Protein AF-A0AAN8X8M9-F1 (afdb_monomer)

InterPro domains:
  IPR016156 FAD/NAD-linked reductase, dimerisation domain superfamily [G3DSA:3.30.390.30] (138-219)
  IPR023753 FAD/NAD(P)-binding domain [PF07992] (21-111)
  IPR036188 FAD/NAD(P)-binding domain superfamily [G3DSA:3.50.50.60] (11-124)
  IPR036188 FAD/NAD(P)-binding domain superfamily [SSF51905] (27-122)
  IPR050260 FAD-dependent oxidoreductase [PTHR43429] (17-228)

Sequence (228 aa):
MLTIPRYFFWETTDTRGKDVQGEWPVYIELTNGKVYGSNFIVSATGVTPNTSNLLAGNNFAIASDGGLLVNDRLETTELDVYAAGDVCTPNWELSKHWFQMRLWTQARQMGSYAAKCMWASLSREEIYMDFCFELFCHATKFFGKKVILLGLFNGQGLDGKYEVLLRYAEGFEYIKCVMVDGRMQGALMIGETDLEETFENLILNQMDLSQFGEELLNPDIDIEDYFD

Structure (mmCIF, N/CA/C/O backbone):
data_AF-A0AAN8X8M9-F1
#
_entry.id   AF-A0AAN8X8M9-F1
#
loop_
_atom_site.group_PDB
_atom_site.id
_atom_site.type_symbol
_atom_site.label_atom_id
_atom_site.label_alt_id
_atom_site.label_comp_id
_atom_site.label_asym_id
_atom_site.label_entity_id
_atom_site.label_seq_id
_atom_site.pdbx_PDB_ins_code
_atom_site.Cartn_x
_atom_site.Cartn_y
_atom_site.Cartn_z
_atom_site.occupancy
_atom_site.B_iso_or_equiv
_atom_site.auth_seq_id
_atom_site.auth_comp_id
_atom_site.auth_asym_id
_atom_site.auth_atom_id
_atom_site.pdbx_PDB_model_num
ATOM 1 N N . MET A 1 1 ? -21.001 -10.979 1.029 1.00 25.38 1 MET A N 1
ATOM 2 C CA . MET A 1 1 ? -19.887 -10.667 0.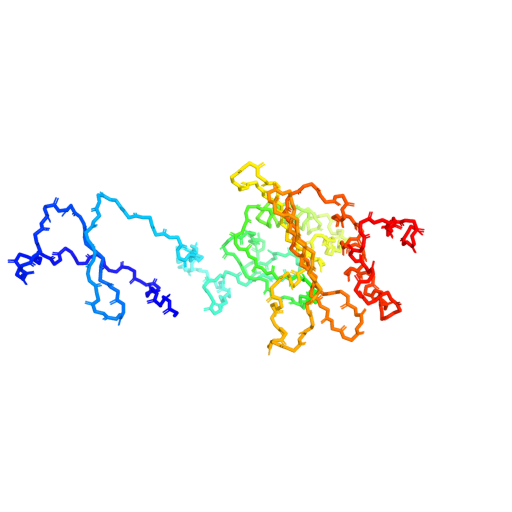114 1.00 25.38 1 MET A CA 1
ATOM 3 C C . MET A 1 1 ? -20.511 -10.295 -1.225 1.00 25.38 1 MET A C 1
ATOM 5 O O . MET A 1 1 ? -21.152 -11.143 -1.832 1.00 25.38 1 MET A O 1
ATOM 9 N N . LEU A 1 2 ? -20.479 -9.013 -1.604 1.00 25.38 2 LEU A N 1
ATOM 10 C CA . LEU A 1 2 ? -20.901 -8.571 -2.937 1.00 25.38 2 LEU A CA 1
ATOM 11 C C . LEU A 1 2 ? -19.805 -9.005 -3.911 1.00 25.38 2 LEU A C 1
ATOM 13 O O . LEU A 1 2 ? -18.787 -8.333 -4.044 1.00 25.38 2 LEU A O 1
ATOM 17 N N . THR A 1 3 ? -19.976 -10.163 -4.537 1.00 25.64 3 THR A N 1
ATOM 18 C CA . THR A 1 3 ? -19.114 -10.568 -5.645 1.00 25.64 3 THR A CA 1
ATOM 19 C C . THR A 1 3 ? -19.650 -9.878 -6.886 1.00 25.64 3 THR A C 1
ATOM 21 O O . THR A 1 3 ? -20.567 -10.375 -7.531 1.00 25.64 3 THR A O 1
ATOM 24 N N . ILE A 1 4 ? -19.134 -8.687 -7.173 1.00 37.53 4 ILE A N 1
ATOM 25 C CA . ILE A 1 4 ? -19.367 -8.036 -8.458 1.00 37.53 4 ILE A CA 1
ATOM 26 C C . ILE A 1 4 ? -18.345 -8.646 -9.430 1.00 37.53 4 ILE A C 1
ATOM 28 O O . ILE A 1 4 ? -17.144 -8.557 -9.158 1.00 37.53 4 ILE A O 1
ATOM 32 N N . PRO A 1 5 ? -18.768 -9.336 -10.504 1.00 33.59 5 PRO A N 1
ATOM 33 C CA . PRO A 1 5 ? -17.844 -9.964 -11.443 1.00 33.59 5 PRO A CA 1
ATOM 34 C C . PRO A 1 5 ? -16.843 -8.949 -12.014 1.00 33.59 5 PRO A C 1
ATOM 36 O O . PRO A 1 5 ? -17.212 -7.821 -12.331 1.00 33.59 5 PRO A O 1
ATOM 39 N N . ARG A 1 6 ? -15.584 -9.375 -12.210 1.00 37.59 6 ARG A N 1
ATOM 40 C CA . ARG A 1 6 ? -14.486 -8.591 -12.828 1.00 37.59 6 ARG A CA 1
ATOM 41 C C . ARG A 1 6 ? -14.778 -8.099 -14.258 1.00 37.59 6 ARG A C 1
ATOM 43 O O . ARG A 1 6 ? -14.000 -7.326 -14.801 1.00 37.59 6 ARG A O 1
ATOM 50 N N 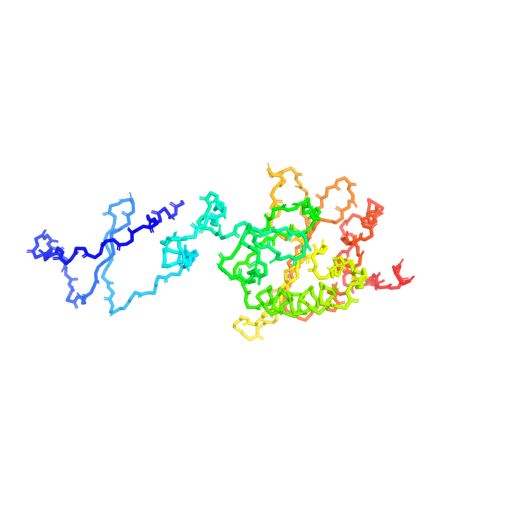. TYR A 1 7 ? -15.895 -8.519 -14.845 1.00 34.50 7 TYR A N 1
ATOM 51 C CA . TYR A 1 7 ? -16.381 -8.084 -16.144 1.00 34.50 7 TYR A CA 1
ATOM 52 C C . TYR A 1 7 ? -17.841 -7.661 -15.991 1.00 34.50 7 TYR A C 1
ATOM 54 O O . TYR A 1 7 ? -18.729 -8.501 -15.850 1.00 34.50 7 TYR A O 1
ATOM 62 N N . PHE A 1 8 ? -18.090 -6.352 -15.999 1.00 40.53 8 PHE A N 1
ATOM 63 C CA . PHE A 1 8 ? -19.434 -5.831 -16.222 1.00 40.53 8 PHE A CA 1
ATOM 64 C C . PHE A 1 8 ? -19.737 -5.976 -17.714 1.00 40.53 8 PHE A C 1
ATOM 66 O O . PHE A 1 8 ? -19.267 -5.189 -18.533 1.00 40.53 8 PHE A O 1
ATOM 73 N N . PHE A 1 9 ? -20.513 -6.995 -18.071 1.00 33.06 9 PHE A N 1
ATOM 74 C CA . PHE A 1 9 ? -21.215 -7.002 -19.346 1.00 33.06 9 PHE A CA 1
ATOM 75 C C . PHE A 1 9 ? -22.487 -6.180 -19.159 1.00 33.06 9 PHE A C 1
ATOM 77 O O . PHE A 1 9 ? -23.391 -6.578 -18.430 1.00 33.06 9 PHE A O 1
ATOM 84 N N . TRP A 1 10 ? -22.556 -5.015 -19.796 1.00 39.41 10 TRP A N 1
ATOM 85 C CA . TRP A 1 10 ? -23.844 -4.396 -20.075 1.00 39.41 10 TRP A CA 1
ATOM 86 C C . TRP A 1 10 ? -24.537 -5.206 -21.182 1.00 39.41 10 TRP A C 1
ATOM 88 O O . TRP A 1 10 ? -24.376 -4.957 -22.370 1.00 39.41 10 TRP A O 1
ATOM 98 N N . GLU A 1 11 ? -25.309 -6.224 -20.835 1.00 33.69 11 GLU A N 1
ATOM 99 C CA . GLU A 1 11 ? -26.434 -6.506 -21.716 1.00 33.69 11 GLU A CA 1
ATOM 100 C C . GLU A 1 11 ? -27.505 -5.496 -21.335 1.00 33.69 11 GLU A C 1
ATOM 102 O O . GLU A 1 11 ? -28.008 -5.501 -20.213 1.00 33.69 11 GLU A O 1
ATOM 107 N N . THR A 1 12 ? -27.863 -4.613 -22.266 1.00 36.88 12 THR A N 1
ATOM 108 C CA . THR A 1 12 ? -29.199 -4.022 -22.277 1.00 36.88 12 THR A CA 1
ATOM 109 C C . THR A 1 12 ? -30.187 -5.157 -22.531 1.00 36.88 12 THR A C 1
ATOM 111 O O . THR A 1 12 ? -30.782 -5.274 -23.599 1.00 36.88 12 THR A O 1
ATOM 114 N N . THR A 1 13 ? -30.347 -6.049 -21.555 1.00 40.66 13 THR A N 1
ATOM 115 C CA . THR A 1 13 ? -31.528 -6.884 -21.496 1.00 40.66 13 THR A CA 1
ATOM 116 C C . THR A 1 13 ? -32.657 -5.928 -21.171 1.00 40.66 13 THR A C 1
ATOM 118 O O . THR A 1 13 ? -32.798 -5.414 -20.066 1.00 40.66 13 THR A O 1
ATOM 121 N N . ASP A 1 14 ? -33.416 -5.618 -22.212 1.00 44.41 14 ASP A N 1
ATOM 122 C CA . ASP A 1 14 ? -34.738 -5.037 -22.123 1.00 44.41 14 ASP A CA 1
ATOM 123 C C . ASP A 1 14 ? -35.612 -5.959 -21.260 1.00 44.41 14 ASP A C 1
ATOM 125 O O . ASP A 1 14 ? -36.309 -6.849 -21.747 1.00 44.41 14 ASP A O 1
ATOM 129 N N . THR A 1 15 ? -35.524 -5.799 -19.942 1.00 46.28 15 THR A N 1
ATOM 130 C CA . THR A 1 15 ? -36.297 -6.552 -18.956 1.00 46.28 15 THR A CA 1
ATOM 131 C C . THR A 1 15 ? -37.678 -5.929 -18.779 1.00 46.28 15 THR A C 1
ATOM 133 O O . THR A 1 15 ? -38.182 -5.780 -17.668 1.00 46.28 15 THR A O 1
ATOM 136 N N . ARG A 1 16 ? -38.377 -5.663 -19.893 1.00 44.53 16 ARG A N 1
ATOM 137 C CA . ARG A 1 16 ? -39.825 -5.370 -19.940 1.00 44.53 16 ARG A CA 1
ATOM 138 C C . ARG A 1 16 ? -40.709 -6.555 -19.499 1.00 44.53 16 ARG A C 1
ATOM 140 O O . ARG A 1 16 ? -41.854 -6.683 -19.920 1.00 44.53 16 ARG A O 1
ATOM 147 N N . GLY A 1 17 ? -40.211 -7.435 -18.635 1.00 44.34 17 GLY A N 1
ATOM 148 C CA . GLY A 1 17 ? -40.885 -8.655 -18.217 1.00 44.34 17 GLY A CA 1
ATOM 149 C C . GLY A 1 17 ? -40.578 -9.021 -16.774 1.00 44.34 17 GLY A C 1
ATOM 150 O O . GLY A 1 17 ? -39.795 -9.938 -16.549 1.00 44.34 17 GLY A O 1
ATOM 151 N N . LYS A 1 18 ? -41.215 -8.310 -15.832 1.00 44.66 18 LYS A N 1
ATOM 152 C CA . LYS A 1 18 ? -41.840 -8.799 -14.579 1.00 44.66 18 LYS A CA 1
ATOM 153 C C . LYS A 1 18 ? -42.007 -7.628 -13.602 1.00 44.66 18 LYS A C 1
ATOM 155 O O . LYS A 1 18 ? -41.057 -7.260 -12.931 1.00 44.66 18 LYS A O 1
ATOM 160 N N . ASP A 1 19 ? -43.214 -7.061 -13.571 1.00 46.12 19 ASP A N 1
ATOM 161 C CA . ASP A 1 19 ? -43.800 -6.224 -12.505 1.00 46.12 19 ASP A CA 1
ATOM 162 C C . ASP A 1 19 ? -42.827 -5.489 -11.562 1.00 46.12 19 ASP A C 1
ATOM 164 O O . ASP A 1 19 ? -42.805 -5.730 -10.354 1.00 46.12 19 ASP A O 1
ATOM 168 N N . VAL A 1 20 ? -42.061 -4.529 -12.089 1.00 52.38 20 VAL A N 1
ATOM 169 C CA . VAL A 1 20 ? -41.396 -3.525 -11.249 1.00 52.38 20 VAL A CA 1
ATOM 170 C C . VAL A 1 20 ? -42.150 -2.209 -11.397 1.00 52.38 20 VAL A C 1
ATOM 172 O O . VAL A 1 20 ? -42.034 -1.508 -12.399 1.00 52.38 20 VAL A O 1
ATOM 175 N N . GLN A 1 21 ? -42.970 -1.887 -10.394 1.00 48.41 21 GLN A N 1
ATOM 176 C CA . GLN A 1 21 ? -43.588 -0.571 -10.244 1.00 48.41 21 GLN A CA 1
ATOM 177 C C . GLN A 1 21 ? -42.491 0.484 -10.027 1.00 48.41 21 GLN A C 1
ATOM 179 O O . GLN A 1 21 ? -41.965 0.633 -8.925 1.00 48.41 21 GLN A O 1
ATOM 184 N N . GLY A 1 22 ? -42.149 1.204 -11.096 1.00 57.41 22 GLY A N 1
ATOM 185 C CA . GLY A 1 22 ? -41.296 2.394 -11.094 1.00 57.41 22 GLY A CA 1
ATOM 186 C C . GLY A 1 22 ? -40.419 2.452 -12.342 1.00 57.41 22 GLY A C 1
ATOM 187 O O . GLY A 1 22 ? -39.595 1.563 -12.532 1.00 57.41 22 GLY A O 1
ATOM 188 N N . GLU A 1 23 ? -40.591 3.479 -13.180 1.00 80.31 23 GLU A N 1
ATOM 189 C CA . GLU A 1 23 ? -39.747 3.751 -14.354 1.00 80.31 23 GLU A CA 1
ATOM 190 C C . GLU A 1 23 ? -38.359 4.238 -13.899 1.00 80.31 23 GLU A C 1
ATOM 192 O O . GLU A 1 23 ? -38.134 5.434 -13.714 1.00 80.31 23 GLU A O 1
ATOM 197 N N . TRP A 1 24 ? -37.416 3.317 -13.685 1.00 90.06 24 TRP A N 1
ATOM 198 C CA . TRP A 1 24 ? -36.014 3.665 -13.444 1.00 90.06 24 TRP A CA 1
ATOM 199 C C . TRP A 1 24 ? -35.196 3.433 -14.722 1.00 90.06 24 TRP A C 1
ATOM 201 O O . TRP A 1 24 ? -35.414 2.431 -15.402 1.00 90.06 24 TRP A O 1
ATOM 211 N N . PRO A 1 25 ? -34.242 4.315 -15.076 1.00 90.94 25 PRO A N 1
ATOM 212 C CA . PRO A 1 25 ? -33.446 4.160 -16.296 1.00 90.94 25 PRO A CA 1
ATOM 213 C C . PRO A 1 25 ? -32.439 3.003 -16.230 1.00 90.94 25 PRO A C 1
ATOM 215 O O . PRO A 1 25 ? -31.988 2.545 -17.277 1.00 90.94 25 PRO A O 1
ATOM 218 N N . VAL A 1 26 ? -32.065 2.535 -15.032 1.00 90.81 26 VAL A N 1
ATOM 219 C CA . VAL A 1 26 ? -31.168 1.385 -14.852 1.00 90.81 26 VAL A CA 1
ATOM 220 C C . VAL A 1 26 ? -31.620 0.537 -13.662 1.00 90.81 26 VAL A C 1
ATOM 222 O O . VAL A 1 26 ? -32.130 1.067 -12.674 1.00 90.81 26 VAL A O 1
ATOM 225 N N . TYR A 1 27 ? -31.394 -0.775 -13.737 1.00 90.62 27 TYR A N 1
ATOM 226 C CA . TYR A 1 27 ? -31.651 -1.726 -12.656 1.00 90.62 27 TYR A CA 1
ATOM 227 C C . TYR A 1 27 ? -30.382 -2.499 -12.289 1.00 90.62 27 TYR A C 1
ATOM 229 O O . TYR A 1 27 ? -29.528 -2.754 -13.135 1.00 90.62 27 TYR A O 1
ATOM 237 N N . ILE A 1 28 ? -30.273 -2.877 -11.017 1.00 91.69 28 ILE A N 1
ATOM 238 C CA . ILE A 1 28 ? -29.196 -3.707 -10.471 1.00 91.69 28 ILE A CA 1
ATOM 239 C C . ILE A 1 28 ? -29.818 -4.975 -9.904 1.00 91.69 28 ILE A C 1
ATOM 241 O O . ILE A 1 28 ? -30.666 -4.890 -9.015 1.00 91.69 28 ILE A O 1
ATOM 245 N N . GLU A 1 29 ? -29.356 -6.134 -10.361 1.00 92.12 29 GLU A N 1
ATOM 246 C CA . GLU A 1 29 ? -29.657 -7.424 -9.743 1.00 92.12 29 GLU A CA 1
ATOM 247 C C . GLU A 1 29 ? -28.503 -7.846 -8.828 1.00 92.12 29 GLU A C 1
ATOM 249 O O . GLU A 1 29 ? -27.341 -7.903 -9.231 1.00 92.12 29 GLU A O 1
ATOM 254 N N . LEU A 1 30 ? -28.819 -8.114 -7.563 1.00 91.38 30 LEU A N 1
ATOM 255 C CA . LEU A 1 30 ? -27.864 -8.621 -6.587 1.00 91.38 30 LEU A CA 1
ATOM 256 C C . LEU A 1 30 ? -27.742 -10.143 -6.689 1.00 91.38 30 LEU A C 1
ATOM 258 O O . LEU A 1 30 ? -28.676 -10.836 -7.078 1.00 91.38 30 LEU A O 1
ATOM 262 N N . THR A 1 31 ? -26.635 -10.698 -6.194 1.00 89.25 31 THR A N 1
ATOM 263 C CA . THR A 1 31 ? -26.400 -12.156 -6.158 1.00 89.25 31 THR A CA 1
ATOM 264 C C . THR A 1 31 ? -27.424 -12.947 -5.330 1.00 89.25 31 THR A C 1
ATOM 266 O O . THR A 1 31 ? -27.477 -14.168 -5.430 1.00 89.25 31 THR A O 1
ATOM 269 N N . ASN A 1 32 ? -28.245 -12.275 -4.515 1.00 89.81 32 ASN A N 1
ATOM 270 C CA . ASN A 1 32 ? -29.368 -12.875 -3.788 1.00 89.81 32 ASN A CA 1
ATOM 271 C C . ASN A 1 32 ? -30.707 -12.808 -4.557 1.00 89.81 32 ASN A C 1
ATOM 273 O O . ASN A 1 32 ? -31.752 -13.069 -3.962 1.00 89.81 32 ASN A O 1
ATOM 277 N N . GLY A 1 33 ? -30.685 -12.414 -5.835 1.00 90.88 33 GLY A N 1
ATOM 278 C CA . GLY A 1 33 ? -31.850 -12.295 -6.716 1.00 90.88 33 GLY A CA 1
ATOM 279 C C . GLY A 1 33 ? -32.705 -11.042 -6.498 1.00 90.88 33 GLY A C 1
ATOM 280 O O . GLY A 1 33 ? -33.740 -10.891 -7.143 1.00 90.88 33 GLY A O 1
ATOM 281 N N . LYS A 1 34 ? -32.330 -10.137 -5.582 1.00 89.00 34 LYS A N 1
ATOM 282 C CA . LYS A 1 34 ? -33.053 -8.868 -5.397 1.00 89.00 34 LYS A CA 1
ATOM 283 C C . LYS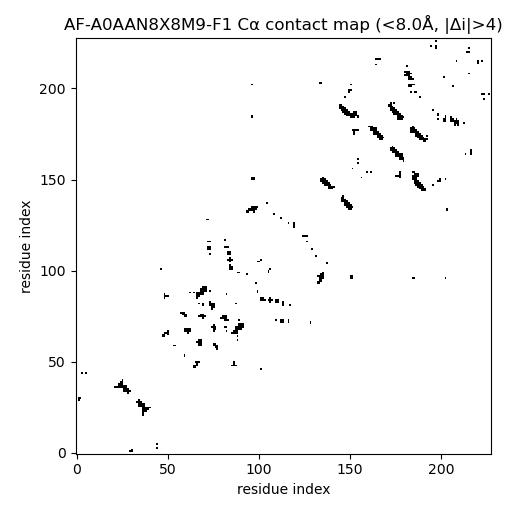 A 1 34 ? -32.693 -7.876 -6.499 1.00 89.00 34 LYS A C 1
ATOM 285 O O . LYS A 1 34 ? -31.513 -7.685 -6.783 1.00 89.00 34 LYS A O 1
ATOM 290 N N . VAL A 1 35 ? -33.701 -7.187 -7.028 1.00 91.94 35 VAL A N 1
ATOM 291 C CA . VAL A 1 35 ? -33.549 -6.162 -8.070 1.00 91.94 35 VAL A CA 1
ATOM 292 C C . VAL A 1 35 ? -33.880 -4.780 -7.508 1.00 91.94 35 VAL A C 1
ATOM 294 O O . VAL A 1 35 ? -34.887 -4.612 -6.822 1.00 91.94 35 VAL A O 1
ATOM 297 N N . TYR A 1 36 ? -33.042 -3.790 -7.812 1.00 90.00 36 TYR A N 1
ATOM 298 C CA . TYR A 1 36 ? -33.205 -2.395 -7.398 1.00 90.00 36 TYR A CA 1
ATOM 299 C C . TYR A 1 36 ? -33.139 -1.471 -8.616 1.00 90.00 36 TYR A C 1
ATOM 301 O O . TYR A 1 36 ? -32.200 -1.569 -9.402 1.00 90.00 36 TYR A O 1
ATOM 309 N N . GLY A 1 37 ? -34.109 -0.568 -8.770 1.00 92.62 37 GLY A N 1
ATOM 310 C CA . GLY A 1 37 ? -34.056 0.497 -9.776 1.00 92.62 37 GLY A CA 1
ATOM 311 C C . GLY A 1 37 ? -33.259 1.710 -9.287 1.00 92.62 37 GLY A C 1
ATOM 312 O O . GLY A 1 37 ? -33.283 2.024 -8.098 1.00 92.62 37 GLY A O 1
ATOM 313 N N . SER A 1 38 ? -32.542 2.383 -10.191 1.00 90.44 38 SER A N 1
ATOM 314 C CA . SER A 1 38 ? -31.748 3.584 -9.901 1.00 90.44 38 SER A CA 1
ATOM 315 C C . SER A 1 38 ? -31.731 4.562 -11.080 1.00 90.44 38 SER A C 1
ATOM 317 O O . SER A 1 38 ? -31.847 4.164 -12.240 1.00 90.44 38 SER A O 1
ATOM 319 N N . ASN A 1 39 ? -31.533 5.856 -10.800 1.00 93.31 39 ASN A N 1
ATOM 320 C CA . ASN A 1 39 ? -31.266 6.857 -11.838 1.00 93.31 39 ASN A CA 1
ATOM 321 C C . ASN A 1 39 ? -29.823 6.812 -12.360 1.00 93.31 39 ASN A C 1
ATOM 323 O O . ASN A 1 39 ? -29.569 7.230 -13.486 1.00 93.31 39 ASN A O 1
ATOM 327 N N . PHE A 1 40 ? -28.882 6.343 -11.540 1.00 90.69 40 PHE A N 1
ATOM 328 C CA . PHE A 1 40 ? -27.459 6.299 -11.867 1.00 90.69 40 PHE A CA 1
ATOM 329 C C . PHE A 1 40 ? -26.740 5.222 -11.048 1.00 90.69 40 PHE A C 1
ATOM 331 O O . PHE A 1 40 ? -27.151 4.893 -9.934 1.00 90.69 40 PHE A O 1
ATOM 338 N N . ILE A 1 41 ? -25.658 4.669 -11.593 1.00 90.38 41 ILE A N 1
ATOM 339 C CA . ILE A 1 41 ? -24.848 3.637 -10.942 1.00 90.38 41 ILE A CA 1
ATOM 340 C C . ILE A 1 41 ? -23.386 4.064 -10.990 1.00 90.38 41 ILE A C 1
ATOM 342 O O . ILE A 1 41 ? -22.864 4.380 -12.056 1.00 90.38 41 ILE A O 1
ATOM 346 N N . VAL A 1 42 ? -22.719 4.017 -9.837 1.00 91.81 42 VAL A N 1
ATOM 347 C CA . VAL A 1 42 ? -21.261 4.149 -9.736 1.00 91.81 42 VAL A CA 1
ATOM 348 C C . VAL A 1 42 ? -20.664 2.759 -9.555 1.00 91.81 42 VAL A C 1
ATOM 350 O O . VAL A 1 42 ? -21.008 2.063 -8.601 1.00 91.81 42 VAL A O 1
ATOM 353 N N . SER A 1 43 ? -19.752 2.370 -10.447 1.00 88.19 43 SER A N 1
ATOM 354 C CA . SER A 1 43 ? -18.949 1.153 -10.300 1.00 88.19 43 SER A CA 1
ATOM 355 C C . SER A 1 43 ? -17.508 1.521 -9.958 1.00 88.19 43 SER A C 1
ATOM 357 O O . SER A 1 43 ? -16.843 2.214 -10.724 1.00 88.19 43 SER A O 1
ATOM 359 N N . ALA A 1 44 ? -17.040 1.068 -8.797 1.00 86.00 44 ALA A N 1
ATOM 360 C CA . ALA A 1 44 ? -15.694 1.319 -8.281 1.00 86.00 44 ALA A CA 1
ATOM 361 C C . ALA A 1 44 ? -15.068 0.010 -7.762 1.00 86.00 44 ALA A C 1
ATOM 363 O O . ALA A 1 44 ? -14.692 -0.107 -6.600 1.00 86.00 44 ALA A O 1
ATOM 364 N N . THR A 1 45 ? -15.011 -1.015 -8.617 1.00 84.00 45 THR A N 1
ATOM 365 C CA . THR A 1 45 ? -14.618 -2.394 -8.256 1.00 84.00 45 THR A CA 1
ATOM 366 C C . THR A 1 45 ? -13.130 -2.701 -8.454 1.00 84.00 45 THR A C 1
ATOM 368 O O . THR A 1 45 ? -12.739 -3.866 -8.519 1.00 84.00 45 THR A O 1
ATOM 371 N N . GLY A 1 46 ? -12.298 -1.666 -8.560 1.00 79.81 46 GLY A N 1
ATOM 372 C CA . GLY A 1 46 ? -10.870 -1.771 -8.860 1.00 79.81 46 GLY A CA 1
ATOM 373 C C . GLY A 1 46 ? -10.535 -1.439 -10.314 1.00 79.81 46 GLY A C 1
ATOM 374 O O . GLY A 1 46 ? -11.411 -1.105 -11.111 1.00 79.81 46 GLY A O 1
ATOM 375 N N . VAL A 1 47 ? -9.245 -1.511 -10.640 1.00 85.12 47 VAL A N 1
ATOM 376 C CA . VAL A 1 47 ? -8.706 -1.203 -11.972 1.00 85.12 47 VAL A CA 1
ATOM 377 C C . VAL A 1 47 ? -7.881 -2.377 -12.494 1.00 85.12 47 VAL A C 1
ATOM 379 O O . VAL A 1 47 ? -7.314 -3.145 -11.715 1.00 85.12 47 VAL A O 1
ATOM 382 N N . THR A 1 48 ? -7.813 -2.512 -13.816 1.00 90.44 48 THR A N 1
ATOM 383 C CA . THR A 1 48 ? -6.983 -3.509 -14.503 1.00 90.44 48 THR A CA 1
ATOM 384 C C . THR A 1 48 ? -5.792 -2.804 -15.158 1.00 90.44 48 THR A C 1
ATOM 386 O O . THR A 1 48 ? -6.009 -1.781 -15.813 1.00 90.44 48 THR A O 1
ATOM 389 N N . PRO A 1 49 ? -4.556 -3.319 -15.015 1.00 94.12 49 PRO A N 1
ATOM 390 C CA . PRO A 1 49 ? -3.393 -2.810 -15.739 1.00 94.12 49 PRO A CA 1
ATOM 391 C C . PRO A 1 49 ? -3.642 -2.703 -17.242 1.00 94.12 49 PRO A C 1
ATOM 393 O O . PRO A 1 49 ? -4.079 -3.659 -17.883 1.00 94.12 49 PRO A O 1
ATOM 396 N N . ASN A 1 50 ? -3.325 -1.548 -17.821 1.00 94.62 50 ASN A N 1
ATOM 397 C CA . ASN A 1 50 ? -3.463 -1.327 -19.257 1.00 94.62 50 ASN A CA 1
ATOM 398 C C . ASN A 1 50 ? -2.177 -1.722 -19.999 1.00 94.62 50 ASN A C 1
ATOM 400 O O . ASN A 1 50 ? -1.397 -0.863 -20.404 1.00 94.62 50 ASN A O 1
ATOM 404 N N . THR A 1 51 ? -1.935 -3.027 -20.131 1.00 94.75 51 THR A N 1
ATOM 405 C CA . THR A 1 51 ? -0.691 -3.574 -20.708 1.00 94.75 51 THR A CA 1
ATOM 406 C C . THR A 1 51 ? -0.859 -4.147 -22.112 1.00 94.75 51 THR A C 1
ATOM 408 O O . THR A 1 51 ? 0.127 -4.284 -22.830 1.00 94.75 51 THR A O 1
ATOM 411 N N . SER A 1 52 ? -2.088 -4.434 -22.550 1.00 90.88 52 SER A N 1
ATOM 412 C CA . SER A 1 52 ? -2.380 -5.195 -23.777 1.00 90.88 52 SER A CA 1
ATOM 413 C C . SER A 1 52 ? -1.708 -4.641 -25.037 1.00 90.88 52 SER A C 1
ATOM 415 O O . SER A 1 52 ? -1.120 -5.400 -25.806 1.00 90.88 52 SER A O 1
ATOM 417 N N . ASN A 1 53 ? -1.743 -3.321 -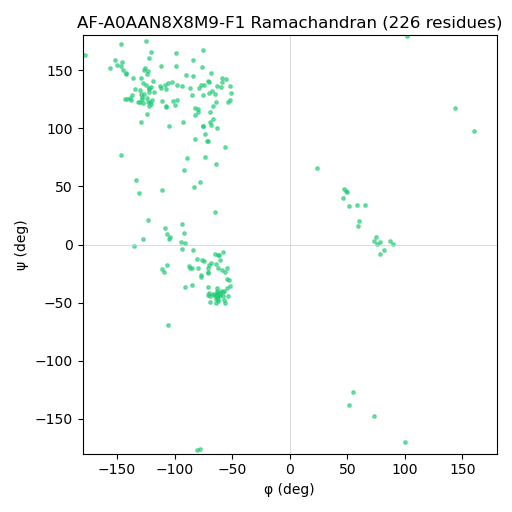25.228 1.00 89.00 53 ASN A N 1
ATOM 418 C CA . ASN A 1 53 ? -1.164 -2.662 -26.403 1.00 89.00 53 ASN A CA 1
ATOM 419 C C . ASN A 1 53 ? 0.372 -2.682 -26.418 1.00 89.00 53 ASN A C 1
ATOM 421 O O . ASN A 1 53 ? 0.965 -2.467 -27.470 1.00 89.00 53 ASN A O 1
ATOM 425 N N . LEU A 1 54 ? 1.013 -2.930 -25.272 1.00 89.62 54 LEU A N 1
ATOM 426 C CA . LEU A 1 54 ? 2.470 -2.989 -25.151 1.00 89.62 54 LEU A CA 1
ATOM 427 C C . LEU A 1 54 ? 3.017 -4.384 -25.468 1.00 89.62 54 LEU A C 1
ATOM 429 O O . LEU A 1 54 ? 4.193 -4.509 -25.782 1.00 89.62 54 LEU A O 1
ATOM 433 N N . LEU A 1 55 ? 2.195 -5.435 -25.408 1.00 90.88 55 LEU A N 1
ATOM 434 C CA . LEU A 1 55 ? 2.669 -6.819 -25.561 1.00 90.88 55 LEU A CA 1
ATOM 435 C C . LEU A 1 55 ? 2.945 -7.201 -27.017 1.00 90.88 55 LEU A C 1
ATOM 437 O O . LEU A 1 55 ? 3.761 -8.077 -27.289 1.00 90.88 55 LEU A O 1
ATOM 441 N N . ALA A 1 56 ? 2.256 -6.575 -27.971 1.00 90.44 56 ALA A N 1
ATOM 442 C CA . ALA A 1 56 ? 2.420 -6.903 -29.379 1.00 90.44 56 ALA A CA 1
ATOM 443 C C . ALA A 1 56 ? 3.828 -6.515 -29.864 1.00 90.44 56 ALA A C 1
ATOM 445 O O . ALA A 1 56 ? 4.130 -5.338 -30.035 1.00 90.44 56 ALA A O 1
ATOM 446 N N . GLY A 1 57 ? 4.675 -7.518 -30.114 1.00 89.12 57 GLY A N 1
ATOM 447 C CA . GLY A 1 57 ? 6.038 -7.323 -30.618 1.00 89.12 57 GLY A CA 1
ATOM 448 C C . GLY A 1 57 ? 7.106 -7.089 -29.546 1.00 89.12 57 GLY A C 1
ATOM 449 O O . GLY A 1 57 ? 8.262 -6.910 -29.914 1.00 89.12 57 GLY A O 1
ATOM 450 N N . ASN A 1 58 ? 6.746 -7.142 -28.260 1.00 93.69 58 ASN A N 1
ATOM 451 C CA . ASN A 1 58 ? 7.674 -7.030 -27.131 1.00 93.69 58 ASN A CA 1
ATOM 452 C C . ASN A 1 58 ? 7.581 -8.279 -26.236 1.00 93.69 58 ASN A C 1
ATOM 454 O O . ASN A 1 58 ? 6.583 -8.996 -26.252 1.00 93.69 58 ASN A O 1
ATOM 458 N N . ASN A 1 59 ? 8.603 -8.527 -25.423 1.00 94.50 59 ASN A N 1
ATOM 459 C CA . ASN A 1 59 ? 8.733 -9.671 -24.518 1.00 94.50 59 ASN A CA 1
ATOM 460 C C . ASN A 1 59 ? 8.645 -9.232 -23.047 1.00 94.50 59 ASN A C 1
ATOM 462 O O . ASN A 1 59 ? 9.447 -9.633 -22.198 1.00 94.50 59 ASN A O 1
ATOM 466 N N . PHE A 1 60 ? 7.646 -8.406 -22.731 1.00 97.38 60 PHE A N 1
ATOM 467 C CA . PHE A 1 60 ? 7.354 -8.022 -21.353 1.00 97.38 60 PHE A CA 1
ATOM 468 C C . PHE A 1 60 ? 6.904 -9.229 -20.521 1.00 97.38 60 PHE A C 1
ATOM 470 O O . PHE A 1 60 ? 5.968 -9.938 -20.897 1.00 97.38 60 PHE A O 1
ATOM 477 N N . ALA A 1 61 ? 7.521 -9.436 -19.358 1.00 97.12 61 ALA A N 1
ATOM 478 C CA . ALA A 1 61 ? 7.005 -10.362 -18.359 1.00 97.12 61 ALA A CA 1
ATOM 479 C C . ALA A 1 61 ? 5.781 -9.759 -17.649 1.00 97.12 61 ALA A C 1
ATOM 481 O O . ALA A 1 61 ? 5.767 -8.577 -17.301 1.00 97.12 61 ALA A O 1
ATOM 482 N N . ILE A 1 62 ? 4.751 -10.581 -17.435 1.00 97.44 62 ILE A N 1
ATOM 483 C CA . ILE A 1 62 ? 3.444 -10.153 -16.921 1.00 97.44 62 ILE A CA 1
ATOM 484 C C . ILE A 1 62 ? 3.103 -10.907 -15.640 1.00 97.44 62 ILE A C 1
ATOM 486 O O . ILE A 1 62 ? 3.239 -12.129 -15.569 1.00 97.44 62 ILE A O 1
ATOM 490 N N . ALA A 1 63 ? 2.647 -10.168 -14.633 1.00 97.00 63 ALA A N 1
ATOM 491 C CA . ALA A 1 63 ? 2.176 -10.701 -13.365 1.00 97.00 63 ALA A CA 1
ATOM 492 C C . ALA A 1 63 ? 0.778 -11.328 -13.494 1.00 97.00 63 ALA A C 1
ATOM 494 O O . ALA A 1 63 ? 0.047 -11.107 -14.460 1.00 97.00 63 ALA A O 1
ATOM 495 N N . SER A 1 64 ? 0.356 -12.080 -12.477 1.00 95.06 64 SER A N 1
ATOM 496 C CA . SER A 1 64 ? -0.966 -12.726 -12.449 1.00 95.06 64 SER A CA 1
ATOM 497 C C . SER A 1 64 ? -2.144 -11.742 -12.473 1.00 95.06 64 SER A C 1
ATOM 499 O O . SER A 1 64 ? -3.257 -12.118 -12.844 1.00 95.06 64 SER A O 1
ATOM 501 N N . ASP A 1 65 ? -1.918 -10.481 -12.101 1.00 93.62 65 ASP A N 1
ATOM 502 C CA . ASP A 1 65 ? -2.905 -9.403 -12.153 1.00 93.62 65 ASP A CA 1
ATOM 503 C C . ASP A 1 65 ? -2.892 -8.610 -13.474 1.00 93.62 65 ASP A C 1
ATOM 505 O O . ASP A 1 65 ? -3.693 -7.690 -13.641 1.00 93.62 65 ASP A O 1
ATOM 509 N N . GLY A 1 66 ? -2.026 -8.986 -14.423 1.00 95.25 66 GLY A N 1
ATOM 510 C CA . GLY A 1 66 ? -1.889 -8.360 -15.738 1.00 95.25 66 GLY A CA 1
ATOM 511 C C . GLY A 1 66 ? -0.895 -7.198 -15.798 1.00 95.25 66 GLY A C 1
ATOM 512 O O . GLY A 1 66 ? -0.733 -6.613 -16.871 1.00 95.25 66 GLY A O 1
ATOM 513 N N . GLY A 1 67 ? -0.241 -6.845 -14.686 1.00 97.00 67 GLY A N 1
ATOM 514 C CA . GLY A 1 67 ? 0.757 -5.776 -14.646 1.00 97.00 67 GLY A CA 1
ATOM 515 C C . GLY A 1 67 ? 2.096 -6.195 -15.250 1.00 97.00 67 GLY A C 1
ATOM 516 O O . GLY A 1 67 ? 2.451 -7.373 -15.233 1.00 97.00 67 GLY A O 1
ATOM 517 N N . LEU A 1 68 ? 2.854 -5.228 -15.773 1.00 98.19 68 LEU A N 1
ATOM 518 C CA . LEU A 1 68 ? 4.252 -5.434 -16.171 1.00 98.19 68 LEU A CA 1
ATOM 519 C C . LEU A 1 68 ? 5.086 -5.772 -14.932 1.00 98.19 68 LEU A C 1
ATOM 521 O O . LEU A 1 68 ? 5.109 -4.980 -13.992 1.00 98.19 68 LEU A O 1
ATOM 525 N N . LEU A 1 69 ? 5.769 -6.915 -14.916 1.00 98.31 69 LEU A N 1
ATOM 526 C CA . LEU A 1 69 ? 6.696 -7.232 -13.830 1.00 98.31 69 LEU A CA 1
ATOM 527 C C . LEU A 1 69 ? 7.887 -6.274 -13.883 1.00 98.31 69 LEU A C 1
ATOM 529 O O . LEU A 1 69 ? 8.478 -6.076 -14.947 1.00 98.31 69 LEU A O 1
ATOM 533 N N . VAL A 1 70 ? 8.231 -5.702 -12.731 1.00 98.38 70 VAL A N 1
ATOM 534 C CA . VAL A 1 70 ? 9.380 -4.805 -12.583 1.00 98.38 70 VAL A CA 1
ATOM 535 C C . VAL A 1 70 ? 10.274 -5.215 -11.420 1.00 98.38 70 VAL A C 1
ATOM 537 O O . VAL A 1 70 ? 9.778 -5.675 -10.392 1.00 98.38 70 VAL A O 1
ATOM 540 N N . ASN A 1 71 ? 11.589 -5.062 -11.569 1.00 97.44 71 ASN A N 1
ATOM 541 C CA . ASN A 1 71 ? 12.539 -5.310 -10.479 1.00 97.44 71 ASN A CA 1
ATOM 542 C C . ASN A 1 71 ? 12.578 -4.148 -9.462 1.00 97.44 71 ASN A C 1
ATOM 544 O O . ASN A 1 71 ? 11.824 -3.179 -9.562 1.00 97.44 71 ASN A O 1
ATOM 548 N N . ASP A 1 72 ? 13.481 -4.252 -8.490 1.00 96.88 72 ASP A N 1
ATOM 549 C CA . ASP A 1 72 ? 13.761 -3.256 -7.448 1.00 96.88 72 ASP A CA 1
ATOM 550 C C . ASP A 1 72 ? 14.266 -1.902 -7.972 1.00 96.88 72 ASP A C 1
ATOM 552 O O . ASP A 1 72 ? 14.308 -0.941 -7.214 1.00 96.88 72 ASP A O 1
ATOM 556 N N . ARG A 1 73 ? 14.590 -1.789 -9.265 1.00 97.06 73 ARG A N 1
ATOM 557 C CA . ARG A 1 73 ? 14.908 -0.530 -9.961 1.00 97.06 73 ARG A CA 1
ATOM 558 C C . ARG A 1 73 ? 13.819 -0.086 -10.936 1.00 97.06 73 ARG A C 1
ATOM 560 O O . ARG A 1 73 ? 14.049 0.784 -11.773 1.00 97.06 73 ARG A O 1
ATOM 567 N N . LEU A 1 74 ? 12.630 -0.676 -10.834 1.00 98.06 74 LEU A N 1
ATOM 568 C CA . LEU A 1 74 ? 11.485 -0.433 -11.714 1.00 98.06 74 LEU A CA 1
ATOM 569 C C . LEU A 1 74 ? 11.748 -0.755 -13.199 1.00 98.06 74 LEU A C 1
ATOM 571 O O . LEU A 1 74 ? 11.026 -0.280 -14.080 1.00 98.06 74 LEU A O 1
ATOM 575 N N . GLU A 1 75 ? 12.765 -1.573 -13.479 1.00 98.12 75 GLU A N 1
ATOM 576 C CA . GLU A 1 75 ? 13.112 -2.043 -14.821 1.00 98.12 75 GLU A CA 1
ATOM 577 C C . GLU A 1 75 ? 12.170 -3.178 -15.213 1.00 98.12 75 GLU A C 1
ATOM 579 O O . GLU A 1 75 ? 11.921 -4.096 -14.428 1.00 98.12 75 GLU A O 1
ATOM 584 N N . THR A 1 76 ? 11.654 -3.123 -16.438 1.00 98.25 76 THR A N 1
ATOM 585 C CA . THR A 1 76 ? 10.924 -4.246 -17.035 1.00 98.25 76 THR A CA 1
ATOM 586 C C . THR A 1 76 ? 11.906 -5.281 -17.599 1.00 98.25 76 THR A C 1
ATOM 588 O O . THR A 1 76 ? 13.122 -5.135 -17.493 1.00 98.25 76 THR A O 1
ATOM 591 N N . THR A 1 77 ? 11.400 -6.339 -18.236 1.00 97.31 77 THR A N 1
ATOM 592 C CA . THR A 1 77 ? 12.252 -7.289 -18.972 1.00 97.31 77 THR A CA 1
ATOM 593 C C . THR A 1 77 ? 12.769 -6.757 -20.308 1.00 97.31 77 THR A C 1
ATOM 595 O O . THR A 1 77 ? 13.685 -7.355 -20.870 1.00 97.31 77 THR A O 1
ATOM 598 N N . GLU A 1 78 ? 12.207 -5.661 -20.823 1.00 97.12 78 GLU A N 1
ATOM 599 C CA . GLU A 1 78 ? 12.709 -4.994 -22.024 1.00 97.12 78 GLU A CA 1
ATOM 600 C C . GLU A 1 78 ? 13.811 -3.997 -21.661 1.00 97.12 78 GLU A C 1
ATOM 602 O O . GLU A 1 78 ? 13.683 -3.211 -20.719 1.00 97.12 78 GLU A O 1
ATOM 607 N N . LEU A 1 79 ? 14.901 -4.034 -22.431 1.00 95.44 79 LEU A N 1
ATOM 608 C CA . LEU A 1 79 ? 16.070 -3.188 -22.207 1.00 95.44 79 LEU A CA 1
ATOM 609 C C . LEU A 1 79 ? 15.688 -1.705 -22.288 1.00 95.44 79 LEU A C 1
ATOM 611 O O . LEU A 1 79 ? 14.977 -1.294 -23.202 1.00 95.44 79 LEU A O 1
ATOM 615 N N . ASP A 1 80 ? 16.194 -0.912 -21.343 1.00 96.00 80 ASP A N 1
ATOM 616 C CA . ASP A 1 80 ? 15.962 0.535 -21.240 1.00 96.00 80 ASP A CA 1
ATOM 617 C C . ASP A 1 80 ? 14.478 0.937 -21.085 1.00 96.00 80 ASP A C 1
ATOM 619 O O . ASP A 1 80 ? 14.124 2.110 -21.239 1.00 96.00 80 ASP A O 1
ATOM 623 N N . VAL A 1 81 ? 13.598 -0.011 -20.734 1.00 97.38 81 VAL A N 1
ATOM 624 C CA . VAL A 1 81 ? 12.178 0.240 -20.468 1.00 97.38 81 VAL A CA 1
ATOM 625 C C . VAL A 1 81 ? 11.872 0.054 -18.985 1.00 97.38 81 VAL A C 1
ATOM 627 O O . VAL A 1 81 ? 12.048 -1.023 -18.413 1.00 97.38 81 VAL A O 1
ATOM 630 N N . TYR A 1 82 ? 11.329 1.109 -18.384 1.00 98.38 82 TYR A N 1
ATOM 631 C CA . TYR A 1 82 ? 10.887 1.153 -16.993 1.00 98.38 82 TYR A CA 1
ATOM 632 C C . TYR A 1 82 ? 9.365 1.270 -16.930 1.00 98.38 82 TYR A C 1
ATOM 634 O O . TYR A 1 82 ? 8.738 1.834 -17.832 1.00 98.38 82 TYR A O 1
ATOM 642 N N . ALA A 1 83 ? 8.764 0.792 -15.843 1.00 98.19 83 ALA A N 1
ATOM 643 C CA . ALA A 1 83 ? 7.336 0.953 -15.599 1.00 98.19 83 ALA A CA 1
ATOM 644 C C . ALA A 1 83 ? 7.058 1.355 -14.145 1.00 98.19 83 ALA A C 1
ATOM 646 O O . ALA A 1 83 ? 7.741 0.928 -13.220 1.00 98.19 83 ALA A O 1
ATOM 647 N N . ALA A 1 84 ? 6.055 2.211 -13.951 1.00 97.94 84 ALA A N 1
ATOM 648 C CA . ALA A 1 84 ? 5.719 2.784 -12.652 1.00 97.94 84 ALA A CA 1
ATOM 649 C C . ALA A 1 84 ? 4.204 2.973 -12.496 1.00 97.94 84 ALA A C 1
ATOM 651 O O . ALA A 1 84 ? 3.491 3.246 -13.465 1.00 97.94 84 ALA A O 1
ATOM 652 N N . GLY A 1 85 ? 3.722 2.883 -11.256 1.00 96.81 85 GLY A N 1
ATOM 653 C CA . GLY A 1 85 ? 2.314 3.068 -10.911 1.00 96.81 85 GLY A CA 1
ATOM 654 C C . GLY A 1 85 ? 1.427 1.900 -11.338 1.00 96.81 85 GLY A C 1
ATOM 655 O O . GLY A 1 85 ? 1.846 0.745 -11.354 1.00 96.81 85 GLY A O 1
ATOM 656 N N . ASP A 1 86 ? 0.179 2.199 -11.691 1.00 96.06 86 ASP A N 1
ATOM 657 C CA . ASP A 1 86 ? -0.864 1.195 -11.932 1.00 96.06 86 ASP A CA 1
ATOM 658 C C . ASP A 1 86 ? -0.598 0.274 -13.140 1.00 96.06 86 ASP A C 1
ATOM 660 O O . ASP A 1 86 ? -1.340 -0.673 -13.376 1.00 96.06 86 ASP A O 1
ATOM 664 N N . VAL A 1 87 ? 0.414 0.503 -13.968 1.00 96.62 87 VAL A N 1
ATOM 665 C CA . VAL A 1 87 ? 0.671 -0.394 -15.109 1.00 96.62 87 VAL A CA 1
ATOM 666 C C . VAL A 1 87 ? 1.524 -1.609 -14.727 1.00 96.62 87 VAL A C 1
ATOM 668 O O . VAL A 1 87 ? 1.503 -2.616 -15.435 1.00 96.62 87 VAL A O 1
ATOM 671 N N . CYS A 1 88 ? 2.257 -1.543 -13.615 1.00 97.44 88 CYS A N 1
ATOM 672 C CA . CYS A 1 88 ? 3.257 -2.543 -13.246 1.00 97.44 88 CYS A CA 1
ATOM 673 C C . CYS A 1 88 ? 2.976 -3.216 -11.904 1.00 97.44 88 CYS A C 1
ATOM 675 O O . CYS A 1 88 ? 2.184 -2.726 -11.098 1.00 97.44 88 CYS A O 1
ATOM 677 N N . THR A 1 89 ? 3.676 -4.323 -11.680 1.00 97.81 89 THR A N 1
ATOM 678 C CA . THR A 1 89 ? 3.625 -5.139 -10.471 1.00 97.81 89 THR A CA 1
ATOM 679 C C . THR A 1 89 ? 5.063 -5.396 -9.996 1.00 97.81 89 THR A C 1
ATOM 681 O O . THR A 1 89 ? 5.866 -5.924 -10.771 1.00 97.81 89 THR A O 1
ATOM 684 N N . PRO A 1 90 ? 5.413 -5.020 -8.754 1.00 97.38 90 PRO A N 1
ATOM 685 C CA . PRO A 1 90 ? 6.694 -5.326 -8.129 1.00 97.38 90 PRO A CA 1
ATOM 686 C C . PRO A 1 90 ? 7.061 -6.808 -8.173 1.00 97.38 90 PRO A C 1
ATOM 688 O O . PRO A 1 90 ? 6.231 -7.666 -7.876 1.00 97.38 90 PRO A O 1
ATOM 691 N N . ASN A 1 91 ? 8.319 -7.095 -8.494 1.00 97.25 91 ASN A N 1
ATOM 692 C CA . ASN A 1 91 ? 8.899 -8.437 -8.528 1.00 97.25 91 ASN A CA 1
ATOM 693 C C . ASN A 1 91 ? 10.235 -8.496 -7.768 1.00 97.25 91 ASN A C 1
ATOM 695 O O . ASN A 1 91 ? 11.224 -9.049 -8.251 1.00 97.25 91 ASN A O 1
ATOM 699 N N . TRP A 1 92 ? 10.262 -7.887 -6.588 1.00 95.62 92 TRP A N 1
ATOM 700 C CA . TRP A 1 92 ? 11.347 -7.983 -5.613 1.00 95.62 92 TRP A CA 1
ATOM 701 C C . TRP A 1 92 ? 10.785 -8.456 -4.267 1.00 95.62 92 TRP A C 1
ATOM 703 O O . TRP A 1 92 ? 9.573 -8.626 -4.113 1.00 95.62 92 TRP A O 1
ATOM 713 N N . GLU A 1 93 ? 11.659 -8.695 -3.294 1.00 95.62 93 GLU A N 1
ATOM 714 C CA . GLU A 1 93 ? 11.237 -9.001 -1.927 1.00 95.62 93 GLU A CA 1
ATOM 715 C C . GLU A 1 93 ? 10.631 -7.749 -1.281 1.00 95.62 93 GLU A C 1
ATOM 717 O O . GLU A 1 93 ? 11.341 -6.801 -0.957 1.00 95.62 93 GLU A O 1
ATOM 722 N N . LEU A 1 94 ? 9.304 -7.725 -1.149 1.00 95.44 94 LEU A N 1
ATOM 723 C CA . LEU A 1 94 ? 8.595 -6.591 -0.564 1.00 95.44 94 LEU A CA 1
ATOM 724 C C . LEU A 1 94 ? 8.848 -6.501 0.940 1.00 95.44 94 LEU A C 1
ATOM 726 O O . LEU A 1 94 ? 8.801 -7.512 1.645 1.00 95.44 94 LEU A O 1
ATOM 730 N N . SER A 1 95 ? 9.001 -5.276 1.436 1.00 96.06 95 SER A N 1
ATOM 731 C CA . SER A 1 95 ? 9.031 -5.012 2.870 1.00 96.06 95 SER A CA 1
ATOM 732 C C . SER A 1 95 ? 7.739 -5.477 3.535 1.00 96.06 95 SER A C 1
ATOM 734 O O . SER A 1 95 ? 6.644 -5.353 2.984 1.00 96.06 95 SER A O 1
ATOM 736 N N . LYS A 1 96 ? 7.862 -5.999 4.759 1.00 96.25 96 LYS A N 1
ATOM 737 C CA . LYS A 1 96 ? 6.771 -6.646 5.508 1.00 96.25 96 LYS A CA 1
ATOM 738 C C . LYS A 1 96 ? 5.502 -5.791 5.611 1.00 96.25 96 LYS A C 1
ATOM 740 O O . LYS A 1 96 ? 4.399 -6.334 5.614 1.00 96.25 96 LYS A O 1
ATOM 745 N N . HIS A 1 97 ? 5.654 -4.473 5.725 1.00 98.06 97 HIS A N 1
ATOM 746 C CA . HIS A 1 97 ? 4.552 -3.527 5.923 1.00 98.06 97 HIS A CA 1
ATOM 747 C C . HIS A 1 97 ? 4.206 -2.730 4.668 1.00 98.06 97 HIS A C 1
ATOM 749 O O . HIS A 1 97 ? 3.332 -1.862 4.718 1.00 98.06 97 HIS A O 1
ATOM 755 N N . TRP A 1 98 ? 4.845 -3.032 3.541 1.00 97.56 98 TRP A N 1
ATOM 756 C CA . TRP A 1 98 ? 4.528 -2.438 2.256 1.00 97.56 98 TRP A CA 1
ATOM 757 C C . TRP A 1 98 ? 3.788 -3.432 1.372 1.00 97.56 98 TRP A C 1
ATOM 759 O O . TRP A 1 98 ? 4.102 -4.615 1.284 1.00 97.56 98 TRP A O 1
ATOM 769 N N . PHE A 1 99 ? 2.783 -2.935 0.670 1.00 95.62 99 PHE A N 1
ATOM 770 C CA . PHE A 1 99 ? 2.117 -3.677 -0.384 1.00 95.62 99 PHE A CA 1
ATOM 771 C C . PHE A 1 99 ? 1.594 -2.699 -1.420 1.00 95.62 99 PHE A C 1
ATOM 773 O O . PHE A 1 99 ? 1.316 -1.528 -1.138 1.00 95.62 99 PHE A O 1
ATOM 780 N N . GLN A 1 100 ? 1.439 -3.189 -2.641 1.00 93.44 100 GLN A N 1
ATOM 781 C CA . GLN A 1 100 ? 0.942 -2.355 -3.712 1.00 93.44 100 GLN A CA 1
ATOM 782 C C . GLN A 1 100 ? -0.567 -2.134 -3.569 1.00 93.44 100 GLN A C 1
ATOM 784 O O . GLN A 1 100 ? -1.361 -3.075 -3.501 1.00 93.44 100 GLN A O 1
ATOM 789 N N . MET A 1 101 ? -0.969 -0.869 -3.612 1.00 92.62 101 MET A N 1
ATOM 790 C CA . MET A 1 101 ? -2.325 -0.456 -3.940 1.00 92.62 101 MET A CA 1
ATOM 791 C C . MET A 1 101 ? -2.254 0.570 -5.061 1.00 92.62 101 MET A C 1
ATOM 793 O O . MET A 1 101 ? -1.427 1.474 -5.054 1.00 92.62 101 MET A O 1
ATOM 797 N N . ARG A 1 102 ? -3.168 0.453 -6.018 1.00 92.06 102 ARG A N 1
ATOM 798 C CA . ARG A 1 102 ? -3.229 1.286 -7.226 1.00 92.06 102 ARG A CA 1
ATOM 799 C C . ARG A 1 102 ? -3.738 2.687 -6.884 1.00 92.06 102 ARG A C 1
ATOM 801 O O . ARG A 1 102 ? -4.920 2.997 -7.020 1.00 92.06 102 ARG A O 1
ATOM 808 N N . LEU A 1 103 ? -2.847 3.467 -6.278 1.00 92.69 103 LEU A N 1
ATOM 809 C CA . LEU A 1 103 ? -3.092 4.760 -5.660 1.00 92.69 103 LEU A CA 1
ATOM 810 C C . LEU A 1 103 ? -2.176 5.805 -6.278 1.00 92.69 103 LEU A C 1
ATOM 812 O O . LEU A 1 103 ? -1.005 5.556 -6.570 1.00 92.69 103 LEU A O 1
ATOM 816 N N . TRP A 1 104 ? -2.689 7.030 -6.362 1.00 92.62 104 TRP A N 1
ATOM 817 C CA . TRP A 1 104 ? -1.922 8.174 -6.841 1.00 92.62 104 TRP A CA 1
ATOM 818 C C . TRP A 1 104 ? -0.610 8.383 -6.063 1.00 92.62 104 TRP A C 1
ATOM 820 O O . TRP A 1 104 ? 0.409 8.716 -6.665 1.00 92.62 104 TRP A O 1
ATOM 830 N N . THR A 1 105 ? -0.608 8.156 -4.743 1.00 92.12 105 THR A N 1
ATOM 831 C CA . THR A 1 105 ? 0.585 8.320 -3.894 1.00 92.12 105 THR A CA 1
ATOM 832 C C . THR A 1 105 ? 1.707 7.366 -4.298 1.00 92.12 105 THR A C 1
ATOM 834 O O . THR A 1 105 ? 2.829 7.822 -4.518 1.00 92.12 105 THR A O 1
ATOM 837 N N . GLN A 1 106 ? 1.389 6.083 -4.497 1.00 95.00 106 GLN A N 1
ATOM 838 C CA . GLN A 1 106 ? 2.354 5.090 -4.972 1.00 95.00 106 GLN A CA 1
ATOM 839 C C . GLN A 1 106 ? 2.790 5.382 -6.408 1.00 95.00 106 GLN A C 1
ATOM 841 O O . GLN A 1 106 ? 3.982 5.369 -6.694 1.00 95.00 106 GLN A O 1
ATOM 846 N N . ALA A 1 107 ? 1.864 5.743 -7.303 1.00 96.25 107 ALA A N 1
ATOM 847 C CA . ALA A 1 107 ? 2.215 6.106 -8.676 1.00 96.25 107 ALA A CA 1
ATOM 848 C C . ALA A 1 107 ? 3.204 7.286 -8.735 1.00 96.25 107 ALA A C 1
ATOM 850 O O . ALA A 1 107 ? 4.170 7.250 -9.499 1.00 96.25 107 ALA A O 1
ATOM 851 N N . ARG A 1 108 ? 3.019 8.309 -7.889 1.00 96.56 108 ARG A N 1
ATOM 852 C CA . ARG A 1 108 ? 3.943 9.448 -7.771 1.00 96.56 108 ARG A CA 1
ATOM 853 C C . ARG A 1 108 ? 5.318 9.039 -7.227 1.00 96.56 108 ARG A C 1
ATOM 855 O O . ARG A 1 108 ? 6.332 9.520 -7.742 1.00 96.56 108 ARG A O 1
ATOM 862 N N . GLN A 1 109 ? 5.360 8.193 -6.197 1.00 96.69 109 GLN A N 1
ATOM 863 C CA . GLN A 1 109 ? 6.607 7.679 -5.612 1.00 96.69 109 GLN A CA 1
ATOM 864 C C . GLN A 1 109 ? 7.376 6.830 -6.631 1.00 96.69 109 GLN A C 1
ATOM 866 O O . GLN A 1 109 ? 8.533 7.125 -6.924 1.00 96.69 109 GLN A O 1
ATOM 871 N N . MET A 1 110 ? 6.702 5.868 -7.266 1.00 98.00 110 MET A N 1
ATOM 872 C CA . MET A 1 110 ? 7.280 5.02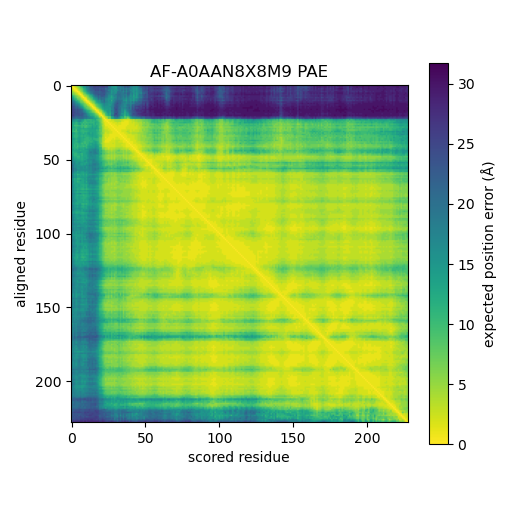3 -8.311 1.00 98.00 110 MET A CA 1
ATOM 873 C C . MET A 1 110 ? 7.760 5.842 -9.509 1.00 98.00 110 MET A C 1
ATOM 875 O O . MET A 1 110 ? 8.845 5.592 -10.012 1.00 98.00 110 MET A O 1
ATOM 879 N N . GLY A 1 111 ? 7.005 6.854 -9.951 1.00 98.19 111 GLY A N 1
ATOM 880 C CA . GLY A 1 111 ? 7.434 7.726 -11.049 1.00 98.19 111 GLY A CA 1
ATOM 881 C C . GLY A 1 111 ? 8.715 8.500 -10.723 1.00 98.19 111 GLY A C 1
ATOM 882 O O . GLY A 1 111 ? 9.637 8.551 -11.536 1.00 98.19 111 GLY A O 1
ATOM 883 N N . SER A 1 112 ? 8.801 9.056 -9.510 1.00 97.75 112 SER A N 1
ATOM 884 C CA . SER A 1 112 ? 10.012 9.740 -9.034 1.00 97.75 112 SER A CA 1
ATOM 885 C C . SER A 1 112 ? 11.201 8.784 -8.933 1.00 97.75 112 SER A C 1
ATOM 887 O O . SER A 1 112 ? 12.311 9.135 -9.329 1.00 97.75 112 SER A O 1
ATOM 889 N N . TYR A 1 113 ? 10.974 7.574 -8.424 1.00 98.12 113 TYR A N 1
ATOM 890 C CA . TYR A 1 113 ? 12.019 6.572 -8.269 1.00 98.12 113 TYR A CA 1
ATOM 891 C C . TYR A 1 113 ? 12.499 6.022 -9.619 1.00 98.12 113 TYR A C 1
ATOM 893 O O . TYR A 1 113 ? 13.701 5.972 -9.848 1.00 98.12 113 TYR A O 1
ATOM 901 N N . ALA A 1 114 ? 11.597 5.760 -10.570 1.00 98.25 114 ALA A N 1
ATOM 902 C CA . ALA A 1 114 ? 11.955 5.327 -11.921 1.00 98.25 114 ALA A CA 1
ATOM 903 C C . ALA A 1 114 ? 12.879 6.341 -12.613 1.00 98.25 114 ALA A C 1
ATOM 905 O O . ALA A 1 114 ? 13.859 5.953 -13.242 1.00 98.25 114 ALA A O 1
ATOM 906 N N . ALA A 1 115 ? 12.628 7.645 -12.442 1.00 97.88 115 ALA A N 1
ATOM 907 C CA . ALA A 1 115 ? 13.517 8.685 -12.957 1.00 97.88 115 ALA A CA 1
ATOM 908 C C . ALA A 1 115 ? 14.919 8.636 -12.317 1.00 97.88 115 ALA A C 1
ATOM 910 O O . ALA A 1 115 ? 15.917 8.795 -13.024 1.00 97.88 115 ALA A O 1
ATOM 911 N N . LYS A 1 116 ? 15.015 8.378 -11.001 1.00 97.81 116 LYS A N 1
ATOM 912 C CA . LYS A 1 116 ? 16.304 8.161 -10.317 1.00 97.81 116 LYS A CA 1
ATOM 913 C C . LYS A 1 116 ? 17.021 6.926 -10.878 1.00 97.81 116 LYS A C 1
ATOM 915 O O . LYS A 1 116 ? 18.215 7.007 -11.149 1.00 97.81 116 LYS A O 1
ATOM 920 N N . CYS A 1 117 ? 16.305 5.825 -11.112 1.00 97.94 117 CYS A N 1
ATOM 921 C CA . CYS A 1 117 ? 16.858 4.595 -11.688 1.00 97.94 117 CYS A CA 1
ATOM 922 C C . CYS A 1 117 ? 17.372 4.795 -13.119 1.00 97.94 117 CYS A C 1
ATOM 924 O O . CYS A 1 117 ? 18.489 4.383 -13.424 1.00 97.94 117 CYS A O 1
ATOM 926 N N . MET A 1 118 ? 16.613 5.492 -13.970 1.00 98.12 118 MET A N 1
ATOM 927 C CA . MET A 1 118 ? 17.055 5.857 -15.322 1.00 98.12 118 MET A CA 1
ATOM 928 C C . MET A 1 118 ? 18.347 6.681 -15.288 1.00 98.12 118 MET A C 1
ATOM 930 O O . MET A 1 118 ? 19.273 6.427 -16.058 1.00 98.12 118 MET A O 1
ATOM 934 N N . TRP A 1 119 ? 18.425 7.663 -14.384 1.00 97.88 119 TRP A N 1
ATOM 935 C CA . TRP A 1 119 ? 19.623 8.482 -14.226 1.00 97.88 119 TRP A CA 1
ATOM 936 C C . TRP A 1 119 ? 20.819 7.654 -13.751 1.00 97.88 119 TRP A C 1
ATOM 938 O O . TRP A 1 119 ? 21.878 7.740 -14.363 1.00 97.88 119 TRP A O 1
ATOM 948 N N . ALA A 1 120 ? 20.630 6.817 -12.728 1.00 97.31 120 ALA A N 1
ATOM 949 C CA . ALA A 1 120 ? 21.660 5.941 -12.177 1.00 97.31 120 ALA A CA 1
ATOM 950 C C . ALA A 1 120 ? 22.203 4.950 -13.220 1.00 97.31 120 ALA A C 1
ATOM 952 O O . ALA A 1 120 ? 23.412 4.747 -13.319 1.00 97.31 120 ALA A O 1
ATOM 953 N N . SER A 1 121 ? 21.323 4.394 -14.060 1.00 96.50 121 SER A N 1
ATOM 954 C CA . SER A 1 121 ? 21.706 3.532 -15.184 1.00 96.50 121 SER A CA 1
ATOM 955 C C . SER A 1 121 ? 22.613 4.266 -16.184 1.00 96.50 121 SER A C 1
ATOM 957 O O . SER A 1 121 ? 23.660 3.749 -16.584 1.00 96.50 121 SER A O 1
ATOM 959 N N . LEU A 1 122 ? 22.280 5.519 -16.522 1.00 96.56 122 LEU A N 1
ATOM 960 C CA . LEU A 1 122 ? 23.072 6.345 -17.439 1.00 96.56 122 LEU A CA 1
ATOM 961 C C . LEU A 1 122 ? 24.409 6.804 -16.833 1.00 96.56 122 LEU A C 1
ATOM 963 O O . LEU A 1 122 ? 25.435 6.787 -17.517 1.00 96.56 122 LEU A O 1
ATOM 967 N N . SER A 1 123 ? 24.404 7.234 -15.569 1.00 97.25 123 SER A N 1
ATOM 968 C CA . SER A 1 123 ? 25.590 7.733 -14.862 1.00 97.25 123 SER A CA 1
ATOM 969 C C . SER A 1 123 ? 26.490 6.617 -14.328 1.00 97.25 123 SER A C 1
ATOM 971 O O . SER A 1 123 ? 27.642 6.882 -13.986 1.00 97.25 123 SER A O 1
ATOM 973 N N . ARG A 1 124 ? 26.003 5.366 -14.324 1.00 94.94 124 ARG A N 1
ATOM 974 C CA . ARG A 1 124 ? 26.631 4.196 -13.687 1.00 94.94 124 ARG A CA 1
ATOM 975 C C . ARG A 1 124 ? 26.843 4.390 -12.187 1.00 94.94 124 ARG A C 1
ATOM 977 O O . ARG A 1 124 ? 27.829 3.906 -11.632 1.00 94.94 124 ARG A O 1
ATOM 984 N N . GLU A 1 125 ? 25.925 5.106 -11.553 1.00 95.62 125 GLU A N 1
ATOM 985 C CA . GLU A 1 125 ? 25.904 5.261 -10.106 1.00 95.62 125 GLU A CA 1
ATOM 986 C C . GLU A 1 125 ? 25.064 4.168 -9.454 1.00 95.62 125 GLU A C 1
ATOM 988 O O . GLU A 1 125 ? 24.070 3.692 -10.003 1.00 95.62 125 GLU A O 1
ATOM 993 N N . GLU A 1 126 ? 25.485 3.759 -8.264 1.00 93.69 126 GLU A N 1
ATOM 994 C CA . GLU A 1 126 ? 24.724 2.834 -7.441 1.00 93.69 126 GLU A CA 1
ATOM 995 C C . GLU A 1 126 ? 23.687 3.617 -6.634 1.00 93.69 126 GLU A C 1
ATOM 997 O O . GLU A 1 126 ? 24.010 4.602 -5.968 1.00 93.69 126 GLU A O 1
ATOM 1002 N N . ILE A 1 127 ? 22.433 3.175 -6.697 1.00 95.00 127 ILE A N 1
ATOM 1003 C CA . ILE A 1 127 ? 21.340 3.709 -5.887 1.00 95.00 127 ILE A CA 1
ATOM 1004 C C . ILE A 1 127 ? 20.646 2.566 -5.159 1.00 95.00 127 ILE A C 1
ATOM 1006 O O . ILE A 1 127 ? 20.572 1.447 -5.664 1.00 95.00 127 ILE A O 1
ATOM 1010 N N . TYR A 1 128 ? 20.100 2.878 -3.991 1.00 93.06 128 TYR A N 1
ATOM 1011 C CA . TYR A 1 128 ? 19.300 1.955 -3.196 1.00 93.06 128 TYR A CA 1
ATOM 1012 C C . TYR A 1 128 ? 17.810 2.220 -3.409 1.00 93.06 128 TYR A C 1
ATOM 1014 O O . TYR A 1 128 ? 17.418 3.259 -3.955 1.00 93.06 128 TYR A O 1
ATOM 1022 N N . MET A 1 129 ? 16.980 1.264 -2.999 1.00 93.12 129 MET A N 1
ATOM 1023 C CA . MET A 1 129 ? 15.533 1.444 -2.988 1.00 93.12 129 MET A CA 1
ATOM 1024 C C . MET A 1 129 ? 15.147 2.629 -2.103 1.00 93.12 129 MET A C 1
ATOM 1026 O O . MET A 1 129 ? 15.749 2.872 -1.058 1.00 93.12 129 MET A O 1
ATOM 1030 N N . ASP A 1 130 ? 14.175 3.410 -2.568 1.00 92.69 130 ASP A N 1
ATOM 1031 C CA . ASP A 1 130 ? 13.675 4.555 -1.816 1.00 92.69 130 ASP A CA 1
ATOM 1032 C C . ASP A 1 130 ? 12.883 4.068 -0.591 1.00 92.69 130 ASP A C 1
ATOM 1034 O O . ASP A 1 130 ? 12.106 3.118 -0.681 1.00 92.69 130 ASP A O 1
ATOM 1038 N N . PHE A 1 131 ? 13.050 4.740 0.547 1.00 94.06 131 PHE A N 1
ATOM 1039 C CA . PHE A 1 131 ? 12.430 4.361 1.820 1.00 94.06 131 PHE A CA 1
ATOM 1040 C C . PHE A 1 131 ? 10.894 4.313 1.752 1.00 94.06 131 PHE A C 1
ATOM 1042 O O . PHE A 1 131 ? 10.245 3.602 2.512 1.00 94.06 131 PHE A O 1
ATOM 1049 N N . CYS A 1 132 ? 10.285 5.014 0.790 1.00 93.62 132 CYS A N 1
ATOM 1050 C CA . CYS A 1 132 ? 8.842 4.940 0.549 1.00 93.62 132 CYS A CA 1
ATOM 1051 C C . CYS A 1 132 ? 8.307 3.543 0.163 1.00 93.62 132 CYS A C 1
ATOM 1053 O O . CYS A 1 132 ? 7.088 3.360 0.118 1.00 93.62 132 CYS A O 1
ATOM 1055 N N . PHE A 1 133 ? 9.183 2.569 -0.106 1.00 96.44 133 PHE A N 1
ATOM 1056 C CA . PHE A 1 133 ? 8.823 1.168 -0.334 1.00 96.44 133 PHE A CA 1
ATOM 1057 C C . PHE A 1 133 ? 8.905 0.284 0.925 1.00 96.44 133 PHE A C 1
ATOM 1059 O O . PHE A 1 133 ? 8.611 -0.903 0.835 1.00 96.44 133 PHE A O 1
ATOM 1066 N N . GLU A 1 134 ? 9.239 0.846 2.094 1.00 96.62 134 GLU A N 1
ATOM 1067 C CA . GLU A 1 134 ? 9.315 0.103 3.363 1.00 96.62 134 GLU A CA 1
ATOM 1068 C C . GLU A 1 134 ? 7.960 -0.027 4.073 1.00 96.62 134 GLU A C 1
ATOM 1070 O O . GLU A 1 134 ? 7.649 -1.056 4.679 1.00 96.62 134 GLU A O 1
ATOM 1075 N N . LEU A 1 135 ? 7.118 1.005 3.961 1.00 97.50 135 LEU A N 1
ATOM 1076 C CA . LEU A 1 135 ? 5.835 1.097 4.652 1.00 97.50 135 LEU A CA 1
ATOM 1077 C C . LEU A 1 135 ? 4.728 1.570 3.712 1.00 97.50 135 LEU A C 1
ATOM 1079 O O . LEU A 1 135 ? 4.869 2.549 2.977 1.00 97.50 135 LEU A O 1
ATOM 1083 N N . PHE A 1 136 ? 3.583 0.889 3.748 1.00 97.88 136 PHE A N 1
ATOM 1084 C CA . PHE A 1 136 ? 2.378 1.401 3.113 1.00 97.88 136 PHE A CA 1
ATOM 1085 C C . PHE A 1 136 ? 1.863 2.628 3.879 1.00 97.88 136 PHE A C 1
ATOM 1087 O O . PHE A 1 136 ? 1.392 2.488 5.004 1.00 97.88 136 PHE A O 1
ATOM 1094 N N . CYS A 1 137 ? 1.885 3.804 3.247 1.00 96.38 137 CYS A N 1
ATOM 1095 C CA . CYS A 1 137 ? 1.328 5.038 3.806 1.00 96.38 137 CYS A CA 1
ATOM 1096 C C . CYS A 1 137 ? 0.298 5.650 2.850 1.00 96.38 137 CYS A C 1
ATOM 1098 O O . CYS A 1 137 ? 0.582 5.923 1.676 1.00 96.38 137 CYS A O 1
ATOM 1100 N N . HIS A 1 138 ? -0.906 5.914 3.353 1.00 95.69 138 HIS A N 1
ATOM 1101 C CA . HIS A 1 138 ? -1.932 6.631 2.606 1.00 95.69 138 HIS A CA 1
ATOM 1102 C C . HIS A 1 138 ? -2.671 7.629 3.490 1.00 95.69 138 HIS A C 1
ATOM 1104 O O . HIS A 1 138 ? -3.242 7.265 4.513 1.00 95.69 138 HIS A O 1
ATOM 1110 N N . ALA A 1 139 ? -2.709 8.880 3.036 1.00 94.31 139 ALA A N 1
ATOM 1111 C CA . ALA A 1 139 ? -3.467 9.953 3.655 1.00 94.31 139 ALA A CA 1
ATOM 1112 C C . ALA A 1 139 ? -4.528 10.463 2.678 1.00 94.31 139 ALA A C 1
ATOM 1114 O O . ALA A 1 139 ? -4.238 10.753 1.513 1.00 94.31 139 ALA A O 1
ATOM 1115 N N . THR A 1 140 ? -5.762 10.585 3.152 1.00 94.69 140 THR A N 1
ATOM 1116 C CA . THR A 1 140 ? -6.881 11.123 2.377 1.00 94.69 140 THR A CA 1
ATOM 1117 C C . THR A 1 140 ? -7.848 11.891 3.271 1.00 94.69 140 THR A C 1
ATOM 1119 O O . THR A 1 140 ? -7.721 11.909 4.495 1.00 94.69 140 THR A O 1
ATOM 1122 N N . LYS A 1 141 ? -8.823 12.560 2.656 1.00 94.12 141 LYS A N 1
ATOM 1123 C CA . LYS A 1 141 ? -9.895 13.264 3.356 1.00 94.12 141 LYS A CA 1
ATOM 1124 C C . LYS A 1 141 ? -11.237 12.727 2.890 1.00 94.12 141 LYS A C 1
ATOM 1126 O O . LYS A 1 141 ? -11.559 12.796 1.707 1.00 94.12 141 LYS A O 1
ATOM 1131 N N . PHE A 1 142 ? -12.038 12.233 3.825 1.00 89.25 142 PHE A N 1
ATOM 1132 C CA . PHE A 1 142 ? -13.359 11.682 3.546 1.00 89.25 142 PHE A CA 1
ATOM 1133 C C . PHE A 1 142 ? -14.3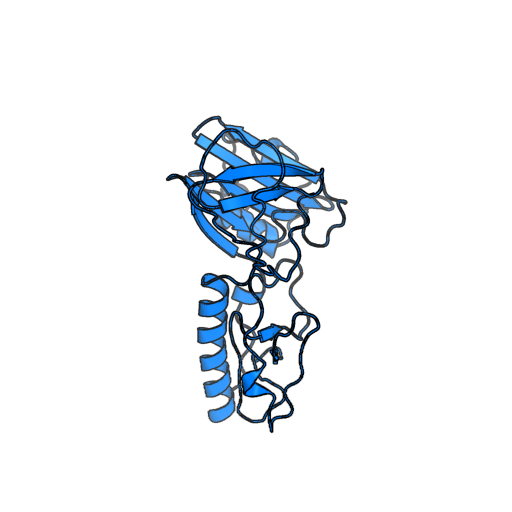95 12.333 4.463 1.00 89.25 142 PHE A C 1
ATOM 1135 O O . PHE A 1 142 ? -14.194 12.414 5.670 1.00 89.25 142 PHE A O 1
ATOM 1142 N N . PHE A 1 143 ? -15.468 12.886 3.885 1.00 89.12 143 PHE A N 1
ATOM 1143 C CA . PHE A 1 143 ? -16.485 13.674 4.607 1.00 89.12 143 PHE A CA 1
ATOM 1144 C C . PHE A 1 143 ? -15.918 14.735 5.566 1.00 89.12 143 PHE A C 1
ATOM 1146 O O . PHE A 1 143 ? -16.417 14.948 6.666 1.00 89.12 143 PHE A O 1
ATOM 1153 N N . GLY A 1 144 ? -14.848 15.417 5.153 1.00 90.31 144 GLY A N 1
ATOM 1154 C CA . GLY A 1 144 ? -14.234 16.462 5.970 1.00 90.31 144 GLY A CA 1
ATOM 1155 C C . GLY A 1 144 ? -13.283 15.954 7.058 1.00 90.31 144 GLY A C 1
ATOM 1156 O O . GLY A 1 144 ? -12.618 16.780 7.675 1.00 90.31 144 GLY A O 1
ATOM 1157 N N . LYS A 1 145 ? -13.159 14.637 7.249 1.00 92.75 145 LYS A N 1
ATOM 1158 C CA . LYS A 1 145 ? -12.244 14.014 8.208 1.00 92.75 145 LYS A CA 1
ATOM 1159 C C . LYS A 1 145 ? -10.968 13.546 7.523 1.00 92.75 145 LYS A C 1
ATOM 1161 O O . LYS A 1 145 ? -11.026 12.979 6.431 1.00 92.75 145 LYS A O 1
ATOM 1166 N N . LYS A 1 146 ? -9.829 13.796 8.166 1.00 95.81 146 LYS A N 1
ATOM 1167 C CA . LYS A 1 146 ? -8.543 13.189 7.815 1.00 95.81 146 LYS A CA 1
ATOM 1168 C C . LYS A 1 146 ? -8.644 11.676 8.031 1.00 95.81 146 LYS A C 1
ATOM 1170 O O . LYS A 1 146 ? -9.259 11.249 9.004 1.00 95.81 146 LYS A O 1
ATOM 1175 N N . VAL A 1 147 ? -8.128 10.890 7.092 1.00 96.62 147 VAL A N 1
ATOM 1176 C CA . VAL A 1 147 ? -8.065 9.424 7.153 1.00 96.62 147 VAL A CA 1
ATOM 1177 C C . VAL A 1 147 ? -6.648 9.009 6.796 1.00 96.62 147 VAL A C 1
ATOM 1179 O O . VAL A 1 147 ? -6.174 9.330 5.704 1.00 96.62 147 VAL A O 1
ATOM 1182 N N . ILE A 1 148 ? -6.001 8.287 7.700 1.00 97.44 148 ILE A N 1
ATOM 1183 C CA . ILE A 1 148 ? -4.621 7.828 7.581 1.00 97.44 148 ILE A CA 1
ATOM 1184 C C . ILE A 1 148 ? -4.602 6.306 7.690 1.00 97.44 148 ILE A C 1
ATOM 1186 O O . ILE A 1 148 ? -5.214 5.726 8.587 1.00 97.44 148 ILE A O 1
ATOM 1190 N N . LEU A 1 149 ? -3.913 5.669 6.750 1.00 97.88 149 LEU A N 1
ATOM 1191 C CA . LEU A 1 149 ? -3.699 4.230 6.680 1.00 97.88 149 LEU A CA 1
ATOM 1192 C C . LEU A 1 149 ? -2.195 3.974 6.692 1.00 97.88 149 LEU A C 1
ATOM 1194 O O . LEU A 1 149 ? -1.497 4.460 5.800 1.00 97.88 149 LEU A O 1
ATOM 1198 N N . LEU A 1 150 ? -1.726 3.198 7.665 1.00 98.25 150 LEU A N 1
ATOM 1199 C CA . LEU A 1 150 ? -0.320 2.832 7.824 1.00 98.25 150 LEU A CA 1
ATOM 1200 C C . LEU A 1 150 ? -0.156 1.316 7.864 1.00 98.25 150 LEU A C 1
ATOM 1202 O O . LEU A 1 150 ? -0.917 0.620 8.543 1.00 98.25 150 LEU A O 1
ATOM 1206 N N . GLY A 1 151 ? 0.856 0.811 7.166 1.00 98.31 151 GLY A N 1
ATOM 1207 C CA . GLY A 1 151 ? 1.240 -0.594 7.156 1.00 98.31 151 GLY A CA 1
ATOM 1208 C C . GLY A 1 151 ? 0.071 -1.529 6.868 1.00 98.31 151 GLY A C 1
ATOM 1209 O O . GLY A 1 151 ? -0.804 -1.248 6.045 1.00 98.31 151 GLY A O 1
ATOM 1210 N N . LEU A 1 152 ? 0.018 -2.637 7.602 1.00 98.25 152 LEU A N 1
ATOM 1211 C CA . LEU A 1 152 ? -1.039 -3.642 7.522 1.00 98.25 152 LEU A CA 1
ATOM 1212 C C . LEU A 1 152 ? -2.308 -3.175 8.266 1.00 98.25 152 LEU A C 1
ATOM 1214 O O . LEU A 1 152 ? -2.817 -3.870 9.145 1.00 98.25 152 LEU A O 1
ATOM 1218 N N . PHE A 1 153 ? -2.830 -1.985 7.933 1.00 97.62 153 PHE A N 1
ATOM 1219 C CA . PHE A 1 153 ? -3.955 -1.303 8.606 1.00 97.62 153 PHE A CA 1
ATOM 1220 C C . PHE A 1 153 ? -5.241 -2.147 8.730 1.00 97.62 153 PHE A C 1
ATOM 1222 O O . PHE A 1 153 ? -6.131 -1.878 9.548 1.00 97.62 153 PHE A O 1
ATOM 1229 N N . ASN A 1 154 ? -5.373 -3.183 7.899 1.00 96.31 154 ASN A N 1
ATOM 1230 C CA . ASN A 1 154 ? -6.477 -4.134 7.937 1.00 96.31 154 ASN A CA 1
ATOM 1231 C C . ASN A 1 154 ? -6.023 -5.590 8.116 1.00 96.31 154 ASN A C 1
ATOM 1233 O O . ASN A 1 154 ? -6.766 -6.504 7.769 1.00 96.31 154 ASN A O 1
ATOM 1237 N N . GLY A 1 155 ? -4.813 -5.806 8.635 1.00 96.94 155 GLY A N 1
ATOM 1238 C CA . GLY A 1 155 ? -4.230 -7.133 8.815 1.00 96.94 155 GLY A CA 1
ATOM 1239 C C . GLY A 1 155 ? -3.956 -7.852 7.495 1.00 96.94 155 GLY A C 1
ATOM 1240 O O . GLY A 1 155 ? -4.118 -9.070 7.410 1.00 96.94 155 GLY A O 1
ATOM 1241 N N . GLN A 1 156 ? -3.591 -7.102 6.448 1.00 96.50 156 GLN A N 1
ATOM 1242 C CA . GLN A 1 156 ? -3.229 -7.649 5.142 1.00 96.50 156 GLN A CA 1
ATOM 1243 C C . GLN A 1 156 ? -2.163 -8.742 5.314 1.00 96.50 156 GLN A C 1
ATOM 1245 O O . GLN A 1 156 ? -1.132 -8.511 5.932 1.00 96.50 156 GLN A O 1
ATOM 1250 N N . GLY A 1 157 ? -2.429 -9.947 4.805 1.00 94.00 157 GLY A N 1
ATOM 1251 C CA . GLY A 1 157 ? -1.497 -11.079 4.897 1.00 94.00 157 GLY A CA 1
ATOM 1252 C C . GLY A 1 157 ? -1.368 -11.737 6.280 1.00 94.00 157 GLY A C 1
ATOM 1253 O O . GLY A 1 157 ? -0.580 -12.664 6.416 1.00 94.00 157 GLY A O 1
ATOM 1254 N N . LEU A 1 158 ? -2.131 -11.308 7.294 1.00 95.69 158 LEU A N 1
ATOM 1255 C CA . LEU A 1 158 ? -2.065 -11.878 8.651 1.00 95.69 158 LEU A CA 1
ATOM 1256 C C . LEU A 1 158 ? -3.091 -12.995 8.913 1.00 95.69 158 LEU A C 1
ATOM 1258 O O . LEU A 1 158 ? -3.110 -13.564 10.001 1.00 95.69 158 LEU A O 1
ATOM 1262 N N . ASP A 1 159 ? -3.975 -13.302 7.960 1.00 94.00 159 ASP A N 1
ATOM 1263 C CA . ASP A 1 159 ? -4.980 -14.379 8.054 1.00 94.00 159 ASP A CA 1
ATOM 1264 C C . ASP A 1 159 ? -5.850 -14.346 9.329 1.00 94.00 159 ASP A C 1
ATOM 1266 O O . ASP A 1 159 ? -6.245 -15.383 9.865 1.00 94.00 159 ASP A O 1
ATOM 1270 N N . GLY A 1 160 ? -6.138 -13.147 9.848 1.00 91.81 160 GLY A N 1
ATOM 1271 C CA . GLY A 1 160 ? -6.920 -12.965 11.078 1.00 91.81 160 GLY A CA 1
ATOM 1272 C C . GLY A 1 160 ? -6.167 -13.287 12.374 1.00 91.81 160 GLY A C 1
ATOM 1273 O O . GLY A 1 160 ? -6.774 -13.273 13.441 1.00 91.81 160 GLY A O 1
ATOM 1274 N N . LYS A 1 161 ? -4.863 -13.574 12.307 1.00 94.94 161 LYS A N 1
ATOM 1275 C CA . LYS A 1 161 ? -4.006 -13.875 13.462 1.00 94.94 161 LYS A CA 1
ATOM 1276 C C . LYS A 1 161 ? -3.353 -12.601 13.991 1.00 94.94 161 LYS A C 1
ATOM 1278 O O . LYS A 1 161 ? -2.143 -12.425 13.892 1.00 94.94 161 LYS A O 1
ATOM 1283 N N . TYR A 1 162 ? -4.176 -11.689 14.489 1.00 97.00 162 TYR A N 1
ATOM 1284 C CA . TYR A 1 162 ? -3.731 -10.420 15.055 1.00 97.00 162 TYR A CA 1
ATOM 1285 C C . TYR A 1 162 ? -4.716 -9.931 16.112 1.00 97.00 162 TYR A C 1
ATOM 1287 O O . TYR A 1 162 ? -5.894 -10.296 16.110 1.00 97.00 162 TYR A O 1
ATOM 1295 N N . GLU A 1 163 ? -4.230 -9.065 16.987 1.00 96.12 163 GLU A N 1
ATOM 1296 C CA . GLU A 1 163 ? -5.031 -8.350 17.972 1.00 96.12 163 GLU A CA 1
ATOM 1297 C C . GLU A 1 163 ? -5.343 -6.941 17.465 1.00 96.12 163 GLU A C 1
ATOM 1299 O O . GLU A 1 163 ? -4.615 -6.376 16.642 1.00 96.12 163 GLU A O 1
ATOM 1304 N N . VAL A 1 164 ? -6.457 -6.376 17.932 1.00 96.56 164 VAL A N 1
ATOM 1305 C CA . VAL A 1 164 ? -6.861 -5.011 17.593 1.00 96.56 164 VAL A CA 1
ATOM 1306 C C . VAL A 1 164 ? -6.974 -4.194 18.862 1.00 96.56 164 VAL A C 1
ATOM 1308 O O . VAL A 1 164 ? -7.799 -4.508 19.716 1.00 96.56 164 VAL A O 1
ATOM 1311 N N . LEU A 1 165 ? -6.200 -3.113 18.930 1.00 95.69 165 LEU A N 1
ATOM 1312 C CA . LEU A 1 165 ? -6.424 -2.041 19.895 1.00 95.69 165 LEU A CA 1
ATOM 1313 C C . LEU 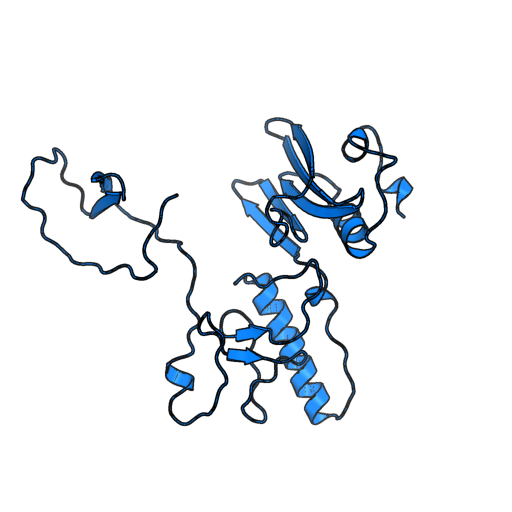A 1 165 ? -7.286 -0.972 19.227 1.00 95.69 165 LEU A C 1
ATOM 1315 O O . LEU A 1 165 ? -7.070 -0.641 18.057 1.00 95.69 165 LEU A O 1
ATOM 1319 N N . LEU A 1 166 ? -8.282 -0.465 19.950 1.00 95.12 166 LEU A N 1
ATOM 1320 C CA . LEU A 1 166 ? -9.277 0.447 19.403 1.00 95.12 166 LEU A CA 1
ATOM 1321 C C . LEU A 1 166 ? -9.570 1.595 20.370 1.00 95.12 166 LEU A C 1
ATOM 1323 O O . LEU A 1 166 ? -9.958 1.360 21.510 1.00 95.12 166 LEU A O 1
ATOM 1327 N N . ARG A 1 167 ? -9.497 2.826 19.863 1.00 92.94 167 ARG A N 1
ATOM 1328 C CA . ARG A 1 167 ? -10.028 4.031 20.508 1.00 92.94 167 ARG A CA 1
ATOM 1329 C C . ARG A 1 167 ? -11.053 4.679 19.597 1.00 92.94 167 ARG A C 1
ATOM 1331 O O . ARG A 1 167 ? -10.851 4.798 18.390 1.00 92.94 167 ARG A O 1
ATOM 1338 N N . TYR A 1 168 ? -12.175 5.081 20.175 1.00 93.06 168 TYR A N 1
ATOM 1339 C CA . TYR A 1 168 ? -13.260 5.711 19.441 1.00 93.06 168 TYR A CA 1
ATOM 1340 C C . TYR A 1 168 ? -13.897 6.808 20.282 1.00 93.06 168 TYR A C 1
ATOM 1342 O O . TYR A 1 168 ? -14.376 6.549 21.386 1.00 93.06 168 TYR A O 1
ATOM 1350 N N . ALA A 1 169 ? -13.951 8.011 19.717 1.00 90.00 169 ALA A N 1
ATOM 1351 C CA . ALA A 1 169 ? -14.689 9.137 20.261 1.00 90.00 169 ALA A CA 1
ATOM 1352 C C . ALA A 1 169 ? -15.675 9.630 19.199 1.00 90.00 169 ALA A C 1
ATOM 1354 O O . ALA A 1 169 ? -15.287 10.140 18.143 1.00 90.00 169 ALA A O 1
ATOM 1355 N N . GLU A 1 170 ? -16.969 9.457 19.471 1.00 88.50 170 GLU A N 1
ATOM 1356 C CA . GLU A 1 170 ? -18.038 9.729 18.510 1.00 88.50 170 GLU A CA 1
ATOM 1357 C C . GLU A 1 170 ? -17.962 11.150 17.942 1.00 88.50 170 GLU A C 1
ATOM 1359 O O . GLU A 1 170 ? -17.988 12.138 18.668 1.00 88.50 170 GLU A O 1
ATOM 1364 N N . GLY A 1 171 ? -17.866 11.250 16.615 1.00 84.44 171 GLY A N 1
ATOM 1365 C CA . GLY A 1 171 ? -17.785 12.529 15.908 1.00 84.44 171 GLY A CA 1
ATOM 1366 C C . GLY A 1 171 ? -16.408 13.202 15.930 1.00 84.44 171 GLY A C 1
ATOM 1367 O O . GLY A 1 171 ? -16.208 14.158 15.175 1.00 84.44 171 GLY A O 1
ATOM 1368 N N . PHE A 1 172 ? -15.444 12.693 16.697 1.00 86.69 172 PHE A N 1
ATOM 1369 C CA . PHE A 1 172 ? -14.099 13.257 16.811 1.00 86.69 172 PHE A CA 1
ATOM 1370 C C . PHE A 1 172 ? -13.088 12.401 16.065 1.00 86.69 172 PHE A C 1
ATOM 1372 O O . PHE A 1 172 ? -12.631 12.824 14.995 1.00 86.69 172 PHE A O 1
ATOM 1379 N N . GLU A 1 173 ? -12.835 11.199 16.580 1.00 91.94 173 GLU A N 1
ATOM 1380 C CA . GLU A 1 173 ? -11.749 10.335 16.137 1.00 91.94 173 GLU A CA 1
ATOM 1381 C C . GLU A 1 173 ? -12.081 8.837 16.201 1.00 91.94 173 GLU A C 1
ATOM 1383 O O . GLU A 1 173 ? -12.950 8.375 16.947 1.00 91.94 173 GLU A O 1
ATOM 1388 N N . TYR A 1 174 ? -11.352 8.074 15.394 1.00 95.12 174 TYR A N 1
ATOM 1389 C CA . TYR A 1 174 ? -11.325 6.618 15.406 1.00 95.12 174 TYR A CA 1
ATOM 1390 C C . TYR A 1 174 ? -9.888 6.171 15.160 1.00 95.12 174 TYR A C 1
ATOM 1392 O O . TYR A 1 174 ? -9.302 6.540 14.144 1.00 95.12 174 TYR A O 1
ATOM 1400 N N . ILE A 1 175 ? -9.343 5.358 16.059 1.00 96.25 175 ILE A N 1
ATOM 1401 C CA . ILE A 1 175 ? -7.985 4.826 15.976 1.00 96.25 175 ILE A CA 1
ATOM 1402 C C . ILE A 1 175 ? -8.042 3.322 16.151 1.00 96.25 175 ILE A C 1
ATOM 1404 O O . ILE A 1 175 ? -8.563 2.826 17.146 1.00 96.25 175 ILE A O 1
ATOM 1408 N N . LYS A 1 176 ? -7.486 2.599 15.186 1.00 97.44 176 LYS A N 1
ATOM 1409 C CA . LYS A 1 176 ? -7.371 1.145 15.189 1.00 97.44 176 LYS A CA 1
ATOM 1410 C C . LYS A 1 176 ? -5.919 0.766 14.942 1.00 97.44 176 LYS A C 1
ATOM 1412 O O . LYS A 1 176 ? -5.407 1.064 13.866 1.00 97.44 176 LYS A O 1
ATOM 1417 N N . CYS A 1 177 ? -5.315 0.024 15.863 1.00 97.94 177 CYS A N 1
ATOM 1418 C CA . CYS A 1 177 ? -3.985 -0.561 15.697 1.00 97.94 177 CYS A CA 1
ATOM 1419 C C . CYS A 1 177 ? -4.094 -2.073 15.505 1.00 97.94 177 CYS A C 1
ATOM 1421 O O . CYS A 1 177 ? -4.871 -2.738 16.187 1.00 97.94 177 CYS A O 1
ATOM 1423 N N . VAL A 1 178 ? -3.318 -2.614 14.570 1.00 98.19 178 VAL A N 1
ATOM 1424 C CA . VAL A 1 178 ? -3.179 -4.051 14.314 1.00 98.19 178 VAL A CA 1
ATOM 1425 C C . VAL A 1 178 ? -1.897 -4.527 14.984 1.00 98.19 178 VAL A C 1
ATOM 1427 O O . VAL A 1 178 ? -0.818 -4.048 14.639 1.00 98.19 178 VAL A O 1
ATOM 1430 N N . MET A 1 179 ? -2.011 -5.469 15.918 1.00 97.88 179 MET A N 1
ATOM 1431 C CA . MET A 1 179 ? -0.915 -5.928 16.773 1.00 97.88 179 MET A CA 1
ATOM 1432 C C . MET A 1 179 ? -0.629 -7.415 16.554 1.00 97.88 179 MET A C 1
ATOM 1434 O O . MET A 1 179 ? -1.549 -8.220 16.412 1.00 97.88 179 MET A O 1
ATOM 1438 N N . VAL A 1 180 ? 0.649 -7.789 16.550 1.00 97.56 180 VAL A N 1
ATOM 1439 C CA . VAL A 1 180 ? 1.111 -9.186 16.534 1.00 97.56 180 VAL A CA 1
ATOM 1440 C C . VAL A 1 180 ? 2.277 -9.304 17.503 1.00 97.56 180 VAL A C 1
ATOM 1442 O O . VAL A 1 180 ? 3.245 -8.559 17.367 1.00 97.56 180 VAL A O 1
ATOM 1445 N N . ASP A 1 181 ? 2.177 -10.218 18.471 1.00 95.69 181 ASP A N 1
ATOM 1446 C CA . ASP A 1 181 ? 3.216 -10.488 19.476 1.00 95.69 181 ASP A CA 1
ATOM 1447 C C . ASP A 1 181 ? 3.751 -9.206 20.145 1.00 95.69 181 ASP A C 1
ATOM 1449 O O . ASP A 1 181 ? 4.958 -8.975 20.218 1.00 95.69 181 ASP A O 1
ATOM 1453 N N . GLY A 1 182 ? 2.833 -8.321 20.553 1.00 95.38 182 GLY A N 1
ATOM 1454 C CA . GLY A 1 182 ? 3.167 -7.043 21.184 1.00 95.38 182 GLY A CA 1
ATOM 1455 C C . GLY A 1 182 ? 3.679 -5.954 20.238 1.00 95.38 182 GLY A C 1
ATOM 1456 O O . GLY A 1 182 ? 3.959 -4.857 20.698 1.00 95.38 182 GLY A O 1
ATOM 1457 N N . ARG A 1 183 ? 3.795 -6.195 18.925 1.00 97.31 183 ARG A N 1
ATOM 1458 C CA . ARG A 1 183 ? 4.360 -5.233 17.958 1.00 97.31 183 ARG A CA 1
ATOM 1459 C C . ARG A 1 183 ? 3.305 -4.713 16.992 1.00 97.31 183 ARG A C 1
ATOM 1461 O O . ARG A 1 183 ? 2.534 -5.496 16.426 1.00 97.31 183 ARG A O 1
ATOM 1468 N N . MET A 1 184 ? 3.317 -3.407 16.732 1.00 98.06 184 MET A N 1
ATOM 1469 C CA . MET A 1 184 ? 2.393 -2.784 15.783 1.00 98.06 184 MET A CA 1
ATOM 1470 C C . MET A 1 184 ? 2.731 -3.188 14.342 1.00 98.06 184 MET A C 1
ATOM 1472 O O . MET A 1 184 ? 3.881 -3.135 13.915 1.00 98.06 184 MET A O 1
ATOM 1476 N N . GLN A 1 185 ? 1.723 -3.622 13.590 1.00 98.44 185 GLN A N 1
ATOM 1477 C CA . GLN A 1 185 ? 1.841 -4.019 12.182 1.00 98.44 185 GLN A CA 1
ATOM 1478 C C . GLN A 1 185 ? 1.139 -3.042 11.234 1.00 98.44 185 GLN A C 1
ATOM 1480 O O . GLN A 1 185 ? 1.431 -3.017 10.041 1.00 98.44 185 GLN A O 1
ATOM 1485 N N . GLY A 1 186 ? 0.196 -2.252 11.737 1.00 98.38 186 GLY A N 1
ATOM 1486 C CA . GLY A 1 186 ? -0.519 -1.266 10.943 1.00 98.38 186 GLY A CA 1
ATOM 1487 C C . GLY A 1 186 ? -1.500 -0.462 11.777 1.00 98.38 186 GLY A C 1
ATOM 1488 O O . GLY A 1 186 ? -1.878 -0.879 12.873 1.00 98.38 186 GLY A O 1
ATOM 1489 N N . ALA A 1 187 ? -1.938 0.668 11.234 1.00 98.38 187 ALA A N 1
ATOM 1490 C CA . ALA A 1 187 ? -2.878 1.559 11.893 1.00 98.38 187 ALA A CA 1
ATOM 1491 C C . ALA A 1 187 ? -3.876 2.180 10.906 1.00 98.38 187 ALA A C 1
ATOM 1493 O O . ALA A 1 187 ? -3.554 2.455 9.750 1.00 98.38 187 ALA A O 1
ATOM 1494 N N . LEU A 1 188 ? -5.100 2.406 11.378 1.00 98.06 188 LEU A N 1
ATOM 1495 C CA . LEU A 1 188 ? -6.130 3.208 10.723 1.00 98.06 188 LEU A CA 1
ATOM 1496 C C . LEU A 1 188 ? -6.536 4.316 11.691 1.00 98.06 188 LEU A C 1
ATOM 1498 O O . LEU A 1 188 ? -7.050 4.029 12.770 1.00 98.06 188 LEU A O 1
ATOM 1502 N N . MET A 1 189 ? -6.337 5.562 11.280 1.00 97.44 189 MET A N 1
ATOM 1503 C CA . MET A 1 189 ? -6.683 6.749 12.057 1.00 97.44 189 MET A CA 1
ATOM 1504 C C . MET A 1 189 ? -7.650 7.617 11.257 1.00 97.44 189 MET A C 1
ATOM 1506 O O . MET A 1 189 ? -7.470 7.832 10.058 1.00 97.44 189 MET A O 1
ATOM 1510 N N . ILE A 1 190 ? -8.707 8.091 11.907 1.00 96.44 190 ILE A N 1
ATOM 1511 C CA . ILE A 1 190 ? -9.694 9.010 11.344 1.00 96.44 190 ILE A CA 1
ATOM 1512 C C . ILE A 1 190 ? -9.868 10.158 12.327 1.00 96.44 190 ILE A C 1
ATOM 1514 O O . ILE A 1 190 ? -10.095 9.907 13.505 1.00 96.44 190 ILE A O 1
ATOM 1518 N N . GLY A 1 191 ? -9.853 11.394 11.836 1.00 94.50 191 GLY A N 1
ATOM 1519 C CA . GLY A 1 191 ? -9.882 12.595 12.674 1.00 94.50 191 GLY A CA 1
ATOM 1520 C C . GLY A 1 191 ? -8.494 13.206 12.856 1.00 94.50 191 GLY A C 1
ATOM 1521 O O . GLY A 1 191 ? -7.562 12.841 12.146 1.00 94.50 191 GLY A O 1
ATOM 1522 N N . GLU A 1 192 ? -8.388 14.177 13.758 1.00 91.75 192 GLU A N 1
ATOM 1523 C CA . GLU A 1 192 ? -7.104 14.753 14.169 1.00 91.75 192 GLU A CA 1
ATOM 1524 C C . GLU A 1 192 ? -6.633 13.980 15.398 1.00 91.75 192 GLU A C 1
ATOM 1526 O O . GLU A 1 192 ? -7.249 14.103 16.454 1.00 91.75 192 GLU A O 1
ATOM 1531 N N . THR A 1 193 ? -5.641 13.109 15.208 1.00 88.88 193 THR A N 1
ATOM 1532 C CA . THR A 1 193 ? -5.177 12.175 16.242 1.00 88.88 193 THR A CA 1
ATOM 1533 C C . THR A 1 193 ? -3.806 12.521 16.798 1.00 88.88 193 THR A C 1
ATOM 1535 O O . THR A 1 193 ? -3.527 12.083 17.904 1.00 88.88 193 THR A O 1
ATOM 1538 N N . ASP A 1 194 ? -2.984 13.251 16.033 1.00 89.00 194 ASP A N 1
ATOM 1539 C CA . ASP A 1 194 ? -1.595 13.608 16.361 1.00 89.00 194 ASP A CA 1
ATOM 1540 C C . ASP A 1 194 ? -0.766 12.379 16.792 1.00 89.00 194 ASP A C 1
ATOM 1542 O O . ASP A 1 194 ? -0.096 12.381 17.807 1.00 89.00 194 ASP A O 1
ATOM 1546 N N . LEU A 1 195 ? -0.900 11.276 16.046 1.00 92.75 195 LEU A N 1
ATOM 1547 C CA . LEU A 1 195 ? -0.278 9.970 16.341 1.00 92.75 195 LEU A CA 1
ATOM 1548 C C . LEU A 1 195 ? 0.346 9.323 15.098 1.00 92.75 195 LEU A C 1
ATOM 1550 O O . LEU A 1 195 ? 0.873 8.212 15.145 1.00 92.75 195 LEU A O 1
ATOM 1554 N N . GLU A 1 196 ? 0.235 9.987 13.949 1.00 93.50 196 GLU A N 1
ATOM 1555 C CA . GLU A 1 196 ? 0.591 9.446 12.647 1.00 93.50 196 GLU A CA 1
ATOM 1556 C C . GLU A 1 196 ? 2.075 9.100 12.557 1.00 93.50 196 GLU A C 1
ATOM 1558 O O . GLU A 1 196 ? 2.416 7.993 12.142 1.00 93.50 196 GLU A O 1
ATOM 1563 N N . GLU A 1 197 ? 2.933 10.033 12.968 1.00 93.38 197 GLU A N 1
ATOM 1564 C CA . GLU A 1 197 ? 4.387 9.874 12.936 1.00 93.38 197 GLU A CA 1
ATOM 1565 C C . GLU A 1 197 ? 4.848 8.843 13.968 1.00 93.38 197 GLU A C 1
ATOM 1567 O O . GLU A 1 197 ? 5.616 7.935 13.645 1.00 93.38 197 GLU A O 1
ATOM 1572 N N . THR A 1 198 ? 4.307 8.898 15.187 1.00 94.69 198 THR A N 1
ATOM 1573 C CA . THR A 1 198 ? 4.599 7.917 16.235 1.00 94.69 198 THR A CA 1
ATOM 1574 C C . THR A 1 198 ? 4.262 6.508 15.773 1.00 94.69 198 THR A C 1
ATOM 1576 O O . THR A 1 198 ? 5.070 5.594 15.911 1.00 94.69 198 THR A O 1
ATOM 1579 N N . PHE A 1 199 ? 3.081 6.302 15.186 1.00 96.56 199 PHE A N 1
ATOM 1580 C CA . PHE A 1 199 ? 2.651 4.975 14.750 1.00 96.56 199 PHE A CA 1
ATOM 1581 C C . PHE A 1 199 ? 3.430 4.490 13.529 1.00 96.56 199 PHE A C 1
ATOM 1583 O O . PHE A 1 199 ? 3.757 3.305 13.459 1.00 96.56 199 PHE A O 1
ATOM 1590 N N . GLU A 1 200 ? 3.781 5.381 12.600 1.00 96.38 200 GLU A N 1
ATOM 1591 C CA . GLU A 1 200 ? 4.718 5.077 11.516 1.00 96.38 200 GLU A CA 1
ATOM 1592 C C . GLU A 1 200 ? 6.056 4.569 12.077 1.00 96.38 200 GLU A C 1
ATOM 1594 O O . GLU A 1 200 ? 6.492 3.470 11.719 1.00 96.38 200 GLU A O 1
ATOM 1599 N N . ASN A 1 201 ? 6.644 5.286 13.037 1.00 95.44 201 ASN A N 1
ATOM 1600 C CA . ASN A 1 201 ? 7.899 4.903 13.685 1.00 95.44 201 ASN A CA 1
ATOM 1601 C C . ASN A 1 201 ? 7.786 3.587 14.469 1.00 95.44 201 ASN A C 1
ATOM 1603 O O . ASN A 1 201 ? 8.672 2.736 14.378 1.00 95.44 201 ASN A O 1
ATOM 1607 N N . LEU A 1 202 ? 6.692 3.363 15.201 1.00 96.12 202 LEU A N 1
ATOM 1608 C CA . LEU A 1 202 ? 6.456 2.115 15.933 1.00 96.12 202 LEU A CA 1
ATOM 1609 C C . LEU A 1 202 ? 6.345 0.902 14.999 1.00 96.12 202 LEU A C 1
ATOM 1611 O O . LEU A 1 202 ? 6.841 -0.180 15.337 1.00 96.12 202 LEU A O 1
ATOM 1615 N N . ILE A 1 203 ? 5.730 1.072 13.823 1.00 97.69 203 ILE A N 1
ATOM 1616 C CA . ILE A 1 203 ? 5.666 0.026 12.799 1.00 97.69 203 ILE A CA 1
ATOM 1617 C C . ILE A 1 203 ? 7.058 -0.207 12.205 1.00 97.69 203 ILE A C 1
ATOM 1619 O O . ILE A 1 203 ? 7.505 -1.349 12.161 1.00 97.69 203 ILE A O 1
ATOM 1623 N N . LEU A 1 204 ? 7.776 0.836 11.798 1.00 96.31 204 LEU A N 1
ATOM 1624 C CA . LEU A 1 204 ? 9.098 0.694 11.179 1.00 96.31 204 LEU A CA 1
ATOM 1625 C C . LEU A 1 204 ? 10.128 0.070 12.132 1.00 96.31 204 LEU A C 1
ATOM 1627 O O . LEU A 1 204 ? 10.830 -0.870 11.765 1.00 96.31 204 LEU A O 1
ATOM 1631 N N . ASN A 1 205 ? 10.163 0.529 13.385 1.00 95.38 205 ASN A N 1
ATOM 1632 C CA . ASN A 1 205 ? 11.088 0.030 14.405 1.00 95.38 205 ASN A CA 1
ATOM 1633 C C . ASN A 1 205 ? 10.675 -1.332 14.970 1.00 95.38 205 ASN A C 1
ATOM 1635 O O . ASN A 1 205 ? 11.462 -1.975 15.668 1.00 95.38 205 ASN A O 1
ATOM 1639 N N . GLN A 1 206 ? 9.438 -1.765 14.695 1.00 96.50 206 GLN A N 1
ATOM 1640 C CA . GLN A 1 206 ? 8.842 -2.973 15.251 1.00 96.50 206 GLN A CA 1
ATOM 1641 C C . GLN A 1 206 ? 9.052 -3.045 16.764 1.00 96.50 206 GLN A C 1
ATOM 1643 O O . GLN A 1 206 ? 9.499 -4.071 17.250 1.00 96.50 206 GLN A O 1
ATOM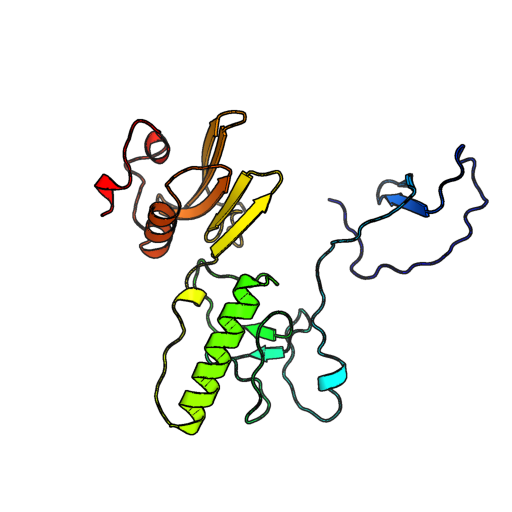 1648 N N . MET A 1 207 ? 8.783 -1.984 17.525 1.00 94.50 207 MET A N 1
ATOM 1649 C CA . MET A 1 207 ? 9.043 -1.984 18.970 1.00 94.50 207 MET A CA 1
ATOM 1650 C C . MET A 1 207 ? 8.107 -2.951 19.715 1.00 94.50 207 MET A C 1
ATOM 1652 O O . MET A 1 207 ? 6.972 -3.164 19.291 1.00 94.50 207 MET A O 1
ATOM 1656 N N . ASP A 1 208 ? 8.583 -3.567 20.802 1.00 95.12 208 ASP A N 1
ATOM 1657 C CA . ASP A 1 208 ? 7.732 -4.387 21.675 1.00 95.12 208 ASP A CA 1
ATOM 1658 C C . ASP A 1 208 ? 6.932 -3.477 22.615 1.00 95.12 208 ASP A C 1
ATOM 1660 O O . ASP A 1 208 ? 7.495 -2.793 23.468 1.00 95.12 208 ASP A O 1
ATOM 1664 N N . LEU A 1 209 ? 5.615 -3.469 22.432 1.00 94.12 209 LEU A N 1
ATOM 1665 C CA . LEU A 1 209 ? 4.652 -2.624 23.132 1.00 94.12 209 LEU A CA 1
ATOM 1666 C C . LEU A 1 209 ? 3.830 -3.408 24.161 1.00 94.12 209 LEU A C 1
ATOM 1668 O O . LEU A 1 209 ? 2.877 -2.868 24.725 1.00 94.12 209 LEU A O 1
ATOM 1672 N N . SER A 1 210 ? 4.193 -4.666 24.441 1.00 92.00 210 SER A N 1
ATOM 1673 C CA . SER A 1 210 ? 3.446 -5.546 25.352 1.00 92.00 210 SER A CA 1
ATOM 1674 C C . SER A 1 210 ? 3.236 -4.933 26.740 1.00 92.00 210 SER A C 1
ATOM 1676 O O . SER A 1 210 ? 2.237 -5.217 27.394 1.00 92.00 210 SER A O 1
ATOM 1678 N N . GLN A 1 211 ? 4.163 -4.078 27.189 1.00 89.19 211 GLN A N 1
ATOM 1679 C CA . GLN A 1 211 ? 4.083 -3.406 28.488 1.00 89.19 211 GLN A CA 1
ATOM 1680 C C . GLN A 1 211 ? 2.991 -2.328 28.571 1.00 89.19 211 GLN A C 1
ATOM 1682 O O . GLN A 1 211 ? 2.538 -2.024 29.671 1.00 89.19 211 GLN A O 1
ATOM 1687 N N . PHE A 1 212 ? 2.577 -1.755 27.437 1.00 87.69 212 PHE A N 1
ATOM 1688 C CA . PHE A 1 212 ? 1.571 -0.691 27.393 1.00 87.69 212 PHE A CA 1
ATOM 1689 C C . PHE A 1 212 ? 0.158 -1.261 27.227 1.00 87.69 212 PHE A C 1
ATOM 1691 O O . PHE A 1 212 ? -0.786 -0.759 27.828 1.00 87.69 212 PHE A O 1
ATOM 1698 N N . GLY A 1 213 ? -0.005 -2.337 26.450 1.00 82.88 213 GLY A N 1
ATOM 1699 C CA . GLY A 1 213 ? -1.320 -2.943 26.222 1.00 82.88 213 GLY A CA 1
ATOM 1700 C C . GLY A 1 213 ? -2.339 -1.926 25.688 1.00 82.88 213 GLY A C 1
ATOM 1701 O O . GLY A 1 213 ? -2.075 -1.244 24.701 1.00 82.88 213 GLY A O 1
ATOM 1702 N N . GLU A 1 214 ? -3.496 -1.810 26.345 1.00 81.75 214 GLU A N 1
ATOM 1703 C CA . GLU A 1 214 ? -4.542 -0.839 25.977 1.00 81.75 214 GLU A CA 1
ATOM 1704 C C . GLU A 1 214 ? -4.166 0.621 26.289 1.00 81.75 214 GLU A C 1
ATOM 1706 O O . GLU A 1 214 ? -4.656 1.528 25.613 1.00 81.75 214 GLU A O 1
ATOM 1711 N N . GLU A 1 215 ? -3.251 0.861 27.237 1.00 85.69 215 GLU A N 1
ATOM 1712 C CA . GLU A 1 215 ? -2.785 2.213 27.596 1.00 85.69 215 GLU A CA 1
ATOM 1713 C C . GLU A 1 215 ? -2.051 2.902 26.438 1.00 85.69 215 GLU A C 1
ATOM 1715 O O . GLU A 1 215 ? -1.943 4.123 26.422 1.00 85.69 215 GLU A O 1
ATOM 1720 N N . LEU A 1 216 ? -1.621 2.141 25.421 1.00 86.69 216 LEU A N 1
ATOM 1721 C CA . LEU A 1 216 ? -1.052 2.670 24.178 1.00 86.69 216 LEU A CA 1
ATOM 1722 C C . LEU A 1 216 ? -1.962 3.712 23.508 1.00 86.69 216 LEU A C 1
ATOM 1724 O O . LEU A 1 216 ? -1.486 4.596 22.805 1.00 86.69 216 LEU A O 1
ATOM 1728 N N . LEU A 1 217 ? -3.279 3.576 23.683 1.00 89.50 217 LEU A N 1
ATOM 1729 C CA . LEU A 1 217 ? -4.260 4.487 23.103 1.00 89.50 217 LEU A CA 1
ATOM 1730 C C . LEU A 1 217 ? -4.844 5.458 24.133 1.00 89.50 217 LEU A C 1
ATOM 1732 O O . LEU A 1 217 ? -5.775 6.188 23.803 1.00 89.50 217 LEU A O 1
ATOM 1736 N N . ASN A 1 218 ? -4.350 5.499 25.367 1.00 84.50 218 ASN A N 1
ATOM 1737 C CA . ASN A 1 218 ? -4.881 6.414 26.367 1.00 84.50 218 ASN A CA 1
ATOM 1738 C C . ASN A 1 218 ? -4.575 7.876 25.966 1.00 84.50 218 ASN A C 1
ATOM 1740 O O . ASN A 1 218 ? -3.406 8.223 25.838 1.00 84.50 218 ASN A O 1
ATOM 1744 N N . PRO A 1 219 ? -5.586 8.743 25.753 1.00 82.00 219 PRO A N 1
ATOM 1745 C CA . PRO A 1 219 ? -5.360 10.134 25.347 1.00 82.00 219 PRO A CA 1
ATOM 1746 C C . PRO A 1 219 ? -4.707 10.997 26.437 1.00 82.00 219 PRO A C 1
ATOM 1748 O O . PRO A 1 219 ? -4.213 12.075 26.128 1.00 82.00 219 PRO A O 1
ATOM 1751 N N . ASP A 1 220 ? -4.713 10.546 27.695 1.00 80.19 220 ASP A N 1
ATOM 1752 C CA . ASP A 1 220 ? -4.046 11.235 28.805 1.00 80.19 220 ASP A CA 1
ATOM 1753 C C . ASP A 1 220 ? -2.546 10.889 28.895 1.00 80.19 220 ASP A C 1
ATOM 1755 O O . ASP A 1 220 ? -1.833 11.435 29.741 1.00 80.19 220 ASP A O 1
ATOM 1759 N N . ILE A 1 221 ? -2.067 9.966 28.053 1.00 75.62 221 ILE A N 1
ATOM 1760 C CA . ILE A 1 221 ? -0.663 9.569 27.965 1.00 75.62 221 ILE A CA 1
ATOM 1761 C C . ILE A 1 221 ? -0.091 10.145 26.676 1.00 75.62 221 ILE A C 1
ATOM 1763 O O . ILE A 1 221 ? -0.522 9.786 25.582 1.00 75.62 221 ILE A O 1
ATOM 1767 N N . ASP A 1 222 ? 0.909 11.012 26.819 1.00 73.25 222 ASP A N 1
ATOM 1768 C CA . ASP A 1 222 ? 1.705 11.448 25.682 1.00 73.25 222 ASP A CA 1
ATOM 1769 C C . ASP A 1 222 ? 2.660 10.319 25.299 1.00 73.25 222 ASP A C 1
ATOM 1771 O O . ASP A 1 222 ? 3.624 10.020 26.004 1.00 73.25 222 ASP A O 1
ATOM 1775 N N . ILE A 1 223 ? 2.306 9.602 24.240 1.00 76.06 223 ILE A N 1
ATOM 1776 C CA . ILE A 1 223 ? 3.064 8.450 23.770 1.00 76.06 223 ILE A CA 1
ATOM 1777 C C . ILE A 1 223 ? 4.297 8.870 22.960 1.00 76.06 223 ILE A C 1
ATOM 1779 O O . ILE A 1 223 ? 5.235 8.082 22.855 1.00 76.06 223 ILE A O 1
ATOM 1783 N N . GLU A 1 224 ? 4.324 10.096 22.432 1.00 70.56 224 GLU A N 1
ATOM 1784 C CA . GLU A 1 224 ? 5.476 10.641 21.704 1.00 70.56 224 GLU A CA 1
ATOM 1785 C C . GLU A 1 224 ? 6.693 10.736 22.633 1.00 70.56 224 GLU A C 1
ATOM 1787 O O . GLU A 1 224 ? 7.756 10.209 22.306 1.00 70.56 224 GLU A O 1
ATOM 1792 N N . ASP A 1 225 ? 6.490 11.216 23.866 1.00 69.31 225 ASP A N 1
ATOM 1793 C CA . ASP A 1 225 ? 7.521 11.322 24.912 1.00 69.31 225 ASP A CA 1
ATOM 1794 C C . ASP A 1 225 ? 8.234 9.990 25.244 1.00 69.31 225 ASP A C 1
ATOM 1796 O O . ASP A 1 225 ? 9.342 9.989 25.789 1.00 69.31 225 ASP A O 1
ATOM 1800 N N . TYR A 1 226 ? 7.609 8.837 24.970 1.00 66.81 226 TYR A N 1
ATOM 1801 C CA . TYR A 1 226 ? 8.203 7.520 25.240 1.00 66.81 226 TYR A CA 1
ATOM 1802 C C . TYR A 1 226 ? 9.065 6.989 24.093 1.00 66.81 226 TYR A C 1
ATOM 1804 O O . TYR A 1 226 ? 9.835 6.047 24.315 1.00 66.81 226 TYR A O 1
ATOM 1812 N N . PHE A 1 227 ? 8.899 7.527 22.882 1.00 70.00 227 PHE A N 1
ATOM 1813 C CA . PHE A 1 227 ? 9.447 6.947 21.654 1.00 70.00 227 PHE A CA 1
ATOM 1814 C C . PHE A 1 227 ? 10.270 7.916 20.793 1.00 70.00 227 PHE A C 1
ATOM 1816 O O . PHE A 1 227 ? 10.726 7.493 19.725 1.00 70.00 227 PHE A O 1
ATOM 1823 N N . ASP A 1 228 ? 10.496 9.141 21.275 1.00 55.88 228 ASP A N 1
ATOM 1824 C CA . ASP A 1 228 ? 11.504 10.093 20.777 1.00 55.88 228 ASP A CA 1
ATOM 1825 C C . ASP A 1 228 ? 12.966 9.627 20.972 1.00 55.88 228 ASP A C 1
ATOM 1827 O O . ASP A 1 228 ? 13.295 8.986 22.003 1.00 55.88 228 ASP A O 1
#

Secondary structure (DSSP, 8-state):
-----SS----------S---S--SEEEE-TTS-EEEES-----S------HHHHTTS---B-TTSPEEE-TT-B-SSTT-B--GGGEEE-S---TB------HHHHHHHHHHHHHHHHHHHHT---PPPGGGTB-EEEEEETTEEEEEEESTT-TTSTT--EEEEEEETTTEEEEEEEETTEEEEEEEESS-S-HHHHHHHHHHT---TTTGGGGG-TTS-SHHHH-

Foldseek 3Di:
DFCDDPDDDPDPPVCPDDDDPDDAPDWDQTPVRDIDGDVDDDDDPDDAAPCVVVPVPDDFDADPRGAGEAELQQDTPDPLDGDAAPRHDYDYPAAQQADDDRDPVRRVLRVVSNVVSSVCVVVVHDDGRDCCRNKDWDWDADPNKIKIKIGCQPCVPVVPQWDWAWDDDPPAKTKIFTHDQQATGIIIIIHPQVCRVVSNQSNNVRDRRVVCVNVCRVPVDPVVVVRD

Organism: Halocaridina rubra (NCBI:txid3739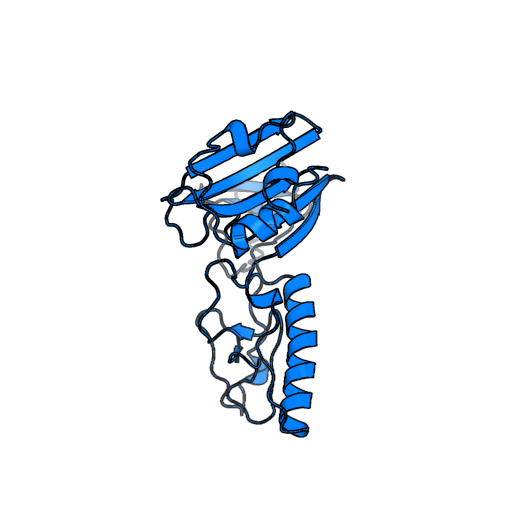56)

pLDDT: mean 87.97, std 17.08, range [25.38, 98.44]

Nearest PDB structures (foldseek):
  8orj-assembly1_B  TM=9.212E-01  e=1.554E-27  Homo sapiens
  6zk7-assembly1_AAAA  TM=9.329E-01  e=4.386E-24  Homo sapiens
  7btj-assembly4_D  TM=7.875E-01  e=5.773E-09  Cenchrus americanus
  5jcl-assembly2_B  TM=7.850E-01  e=4.823E-08  Oryza sativa Japonica Group
  3iwa-assembly1_A-2  TM=6.858E-01  e=5.810E-06  Nitratidesulfovibrio vulgaris DP4

Radius of gyration: 22.69 Å; Cα contacts (8 Å, |Δi|>4): 348; chains: 1; bounding box: 70×31×59 Å

Mean predicted aligned error: 7.96 Å

Solvent-accessible surface area (backbone atoms only — not comparable to full-atom values): 13988 Å² total; per-residue (Å²): 131,90,82,73,65,99,67,84,75,84,70,87,69,82,71,91,75,74,94,67,95,66,98,47,88,40,74,47,75,44,99,86,74,50,74,45,72,31,89,76,83,88,86,85,89,77,86,73,34,83,37,73,85,63,46,75,93,49,76,67,46,66,40,100,75,47,13,38,32,16,43,78,60,25,37,37,69,46,85,100,39,68,54,50,31,64,41,34,35,85,62,56,91,69,34,94,30,27,69,94,61,89,40,71,68,50,26,54,52,35,47,56,47,38,53,51,36,55,49,26,64,74,71,70,48,90,79,76,74,64,73,78,57,47,44,28,76,47,78,50,74,56,97,90,31,42,35,39,40,30,36,25,43,81,46,68,93,43,87,80,69,58,48,74,50,78,45,78,43,92,96,58,37,37,39,37,39,27,30,46,96,42,18,47,44,16,28,32,40,34,30,90,75,94,46,67,67,57,51,52,49,36,37,74,67,50,44,80,44,62,91,48,58,75,59,73,67,36,86,91,51,74,63,58,83,78,72,115